Protein AF-A0A2N2SSS0-F1 (afdb_monomer_lite)

pLDDT: mean 70.35, std 18.72, range [30.19, 93.69]

Foldseek 3Di:
DDDDDDPPDDDVVVVVVVVVVVVVVVVQCPDPVCVCVVPVDPALDDPVQVVVLVVLQVVLLVQLVQLLCLQQVVPFGDPVVLVVLLVLLLVQQVPDPDAWFKKFWRFFKWFALDPRHQIKTKTKIWGVLQSNLSHDPVSLVVSCPRRSQVDPVNVVSNVVSHHTDIFMWIHRHDDPDRMDTPVPDDDIDGLFDWPFPVAPDPDDDPVLVVVVVVVDHDDPVVCVVVVDDGDRDTDGDRDFPQLSVCSQQLNRCVQQVVLVVCLVVVLVVLVPDDDDCPVVSVVVNVVSVVDHDDRSGTPDMDGNCCQADPVVGTGNVCSRNNDDDPPPPPVPDDDDDDDD

Sequence (340 aa):
IGRSKASLGSQSSIWLQSKMLDATEETVTRWPALEAWVHEKPEPCKLSTLAKAKEAIAEGQRTLETLVLARDGGTGLDSLVCQAWISQARDLGKNLSYSQTPYLWIPLGLYQPAKDDAPLFVYAFASFLEVLSLGTQQQRDQLASTRGFTSRGSKEKLAKMKPPEWSIRTCRELHLHAIELDGKLRANNRPYWTVTSTHKPGGLSRSGRRDRWMGKGSTRSERREQGGAPSHESTSAVLSIGRAIDTLMGKNPQPRRAFYRSVEKRVQDHWFVGGAERESIKTKRQEERVRRFDPKVPHAFDLAPCLWDPVRGRSLANRWLGKGLPARDVSAGSTEQRNA

Structure (mmCIF, N/CA/C/O backbone):
data_AF-A0A2N2SSS0-F1
#
_entry.id   AF-A0A2N2SSS0-F1
#
loop_
_atom_site.group_PDB
_atom_site.id
_atom_site.type_symbol
_atom_site.label_atom_id
_atom_site.label_alt_id
_atom_site.label_comp_id
_atom_site.label_asym_id
_atom_site.label_entity_id
_atom_site.label_seq_id
_atom_site.pdbx_PDB_ins_code
_atom_site.Cartn_x
_atom_site.Cartn_y
_atom_site.Cartn_z
_atom_site.occupancy
_atom_site.B_iso_or_equiv
_atom_site.auth_seq_id
_atom_site.auth_comp_id
_atom_site.auth_asym_id
_atom_site.auth_atom_id
_atom_site.pdbx_PDB_model_num
ATOM 1 N N . ILE A 1 1 ? -38.546 -55.925 10.635 1.00 35.75 1 ILE A N 1
ATOM 2 C CA . ILE A 1 1 ? -37.122 -55.906 11.060 1.00 35.75 1 ILE A CA 1
ATOM 3 C C . ILE A 1 1 ? -36.306 -56.105 9.787 1.00 35.75 1 ILE A C 1
ATOM 5 O O . ILE A 1 1 ? -36.431 -57.159 9.198 1.00 35.75 1 ILE A O 1
ATOM 9 N N . GLY A 1 2 ? -35.575 -55.179 9.181 1.00 39.56 2 GLY A N 1
ATOM 10 C CA . GLY A 1 2 ? -35.028 -53.884 9.558 1.00 39.56 2 GLY A CA 1
ATOM 11 C C . GLY A 1 2 ? -33.676 -53.792 8.838 1.00 39.56 2 GLY A C 1
ATOM 12 O O . GLY A 1 2 ? -32.912 -54.748 8.927 1.00 39.56 2 GLY A O 1
ATOM 13 N N . ARG A 1 3 ? -33.410 -52.703 8.101 1.00 35.34 3 ARG A N 1
ATOM 14 C CA . ARG A 1 3 ? -32.082 -52.077 7.889 1.00 35.34 3 ARG A CA 1
ATOM 15 C C . ARG A 1 3 ? -32.170 -51.003 6.803 1.00 35.34 3 ARG A C 1
ATOM 17 O O . ARG A 1 3 ? -31.929 -51.238 5.624 1.00 35.34 3 ARG A O 1
ATOM 24 N N . SER A 1 4 ? -32.489 -49.797 7.256 1.00 42.16 4 SER A N 1
ATOM 25 C CA . SER A 1 4 ? -32.093 -48.545 6.621 1.00 42.16 4 SER A CA 1
ATOM 26 C C . SER A 1 4 ? -30.570 -48.529 6.440 1.00 42.16 4 SER A C 1
ATOM 28 O O . SER A 1 4 ? -29.828 -48.528 7.426 1.00 42.16 4 SER A O 1
ATOM 30 N N . LYS A 1 5 ? -30.089 -48.527 5.193 1.00 40.38 5 LYS A N 1
ATOM 31 C CA . LYS A 1 5 ? -28.698 -48.176 4.885 1.00 40.38 5 LYS A CA 1
ATOM 32 C C . LYS A 1 5 ? -28.553 -46.667 5.057 1.00 40.38 5 LYS A C 1
ATOM 34 O O . LYS A 1 5 ? -29.144 -45.897 4.309 1.00 40.38 5 LYS A O 1
ATOM 39 N N . ALA A 1 6 ? -27.794 -46.267 6.070 1.00 35.81 6 ALA A N 1
ATOM 40 C CA . ALA A 1 6 ? -27.413 -44.885 6.300 1.00 35.81 6 ALA A CA 1
ATOM 41 C C . ALA A 1 6 ? -26.599 -44.360 5.104 1.00 35.81 6 ALA A C 1
ATOM 43 O O . ALA A 1 6 ? -25.482 -44.813 4.861 1.00 35.81 6 ALA A O 1
ATOM 44 N N . SER A 1 7 ? -27.149 -43.392 4.369 1.00 43.00 7 SER A N 1
ATOM 45 C CA . SER A 1 7 ? -26.389 -42.528 3.467 1.00 43.00 7 SER A CA 1
ATOM 46 C C . SER A 1 7 ? -25.768 -41.393 4.288 1.00 43.00 7 SER A C 1
ATOM 48 O O . SER A 1 7 ? -26.285 -40.280 4.347 1.00 43.00 7 SER A O 1
ATOM 50 N N . LEU A 1 8 ? -24.674 -41.695 4.980 1.00 41.84 8 LEU A N 1
ATOM 51 C CA . LEU A 1 8 ? -23.838 -40.723 5.685 1.00 41.84 8 LEU A CA 1
ATOM 52 C C . LEU A 1 8 ? -22.414 -40.904 5.169 1.00 41.84 8 LEU A C 1
ATOM 54 O O . LEU A 1 8 ? -21.611 -41.638 5.731 1.00 41.84 8 LEU A O 1
ATOM 58 N N . GLY A 1 9 ? -22.124 -40.287 4.031 1.00 43.56 9 GLY A N 1
ATOM 59 C CA . GLY A 1 9 ? -20.808 -40.389 3.419 1.00 43.56 9 GLY A CA 1
ATOM 60 C C . GLY A 1 9 ? -20.648 -39.395 2.289 1.00 43.56 9 GLY A C 1
ATOM 61 O O . GLY A 1 9 ? -20.706 -39.803 1.140 1.00 43.56 9 GLY A O 1
ATOM 62 N N . SER A 1 10 ? -20.494 -38.105 2.608 1.00 49.72 10 SER A N 1
ATOM 63 C CA . SER A 1 10 ? -19.928 -37.119 1.667 1.00 49.72 10 SER A CA 1
ATOM 64 C C . SER A 1 10 ? -19.652 -35.742 2.302 1.00 49.72 10 SER A C 1
ATOM 66 O O . SER A 1 10 ? -20.037 -34.714 1.757 1.00 49.72 10 SER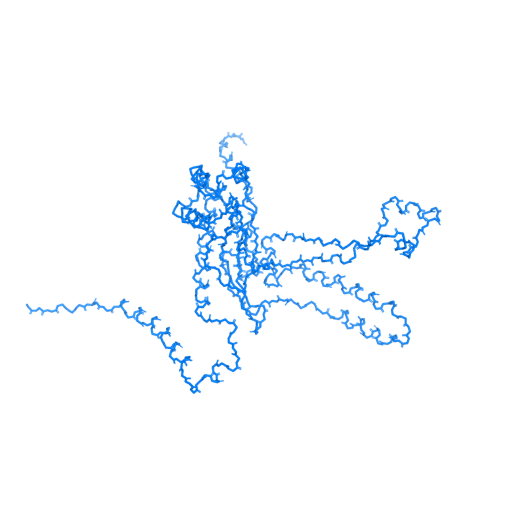 A O 1
ATOM 68 N N . GLN A 1 11 ? -19.024 -35.675 3.481 1.00 44.97 11 GLN A N 1
ATOM 69 C CA . GLN A 1 11 ? -18.449 -34.397 3.957 1.00 44.97 11 GLN A CA 1
ATOM 70 C C . GLN A 1 11 ? -17.095 -34.576 4.654 1.00 44.97 11 GLN A C 1
ATOM 72 O O . GLN A 1 11 ? -16.217 -33.730 4.510 1.00 44.97 11 GLN A O 1
ATOM 77 N N . SER A 1 12 ? -16.861 -35.712 5.316 1.00 39.97 12 SER A N 1
ATOM 78 C CA . SER A 1 12 ? -15.569 -36.036 5.939 1.00 39.97 12 SER A CA 1
ATOM 79 C C . SER A 1 12 ? -14.444 -36.312 4.929 1.00 39.97 12 SER A C 1
ATOM 81 O O . SER A 1 12 ? -13.280 -36.055 5.225 1.00 39.97 12 SER A O 1
ATOM 83 N N . SER A 1 13 ? -14.770 -36.776 3.720 1.00 42.91 13 SER A N 1
ATOM 84 C CA . SER A 1 13 ? -13.806 -37.089 2.654 1.00 42.91 13 SER A CA 1
ATOM 85 C C . SER A 1 13 ? -13.258 -35.859 1.923 1.00 42.91 13 SER A C 1
ATOM 87 O O . SER A 1 13 ? -12.139 -35.910 1.424 1.00 42.91 13 SER A O 1
ATOM 89 N N . ILE A 1 14 ? -13.987 -34.738 1.908 1.00 49.44 14 ILE A N 1
ATOM 90 C CA . ILE A 1 14 ? -13.535 -33.494 1.260 1.00 49.44 14 ILE A CA 1
ATOM 91 C C . ILE A 1 14 ? -12.424 -32.834 2.092 1.00 49.44 14 ILE A C 1
ATOM 93 O O . ILE A 1 14 ? -11.419 -32.385 1.545 1.00 49.44 14 ILE A O 1
ATOM 97 N N . TRP A 1 15 ? -12.552 -32.855 3.424 1.00 38.00 15 TRP A N 1
ATOM 98 C CA . TRP A 1 15 ? -11.511 -32.361 4.334 1.00 38.00 15 TRP A CA 1
ATOM 99 C C . TRP A 1 15 ? -10.263 -33.259 4.351 1.00 38.00 15 TRP A C 1
ATOM 101 O O . TRP A 1 15 ? -9.138 -32.767 4.435 1.00 38.00 15 TRP A O 1
ATOM 111 N N . LEU A 1 16 ? -10.447 -34.577 4.215 1.00 40.34 16 LEU A N 1
ATOM 112 C CA . LEU A 1 16 ? -9.349 -35.543 4.092 1.00 40.34 16 LEU A CA 1
ATOM 113 C C . LEU A 1 16 ? -8.570 -35.367 2.780 1.00 40.34 16 LEU A C 1
ATOM 115 O O . LEU A 1 16 ? -7.346 -35.451 2.791 1.00 40.34 16 LEU A O 1
ATOM 119 N N . GLN A 1 17 ? -9.252 -35.059 1.673 1.00 49.44 17 GLN A N 1
ATOM 120 C CA . GLN A 1 17 ? -8.606 -34.793 0.384 1.00 49.44 17 GLN A CA 1
ATOM 121 C C . GLN A 1 17 ? -7.829 -33.470 0.372 1.00 49.44 17 GLN A C 1
ATOM 123 O O . GLN A 1 17 ? -6.714 -33.440 -0.144 1.00 49.44 17 GLN A O 1
ATOM 128 N N . SER A 1 18 ? -8.352 -32.400 0.987 1.00 50.56 18 SER A N 1
ATOM 129 C CA . SER A 1 18 ? -7.608 -31.134 1.085 1.00 50.56 18 SER A CA 1
ATOM 130 C C . SER A 1 18 ? -6.368 -31.267 1.974 1.00 50.56 18 SER A C 1
ATOM 132 O O . SER A 1 18 ? -5.309 -30.760 1.632 1.00 50.56 18 SER A O 1
ATOM 134 N N . LYS A 1 19 ? -6.478 -32.001 3.092 1.00 46.53 19 LYS A N 1
ATOM 135 C CA . LYS A 1 19 ? -5.357 -32.259 4.011 1.00 46.53 19 LYS A CA 1
ATOM 136 C C . LYS A 1 19 ? -4.318 -33.223 3.436 1.00 46.53 19 LYS A C 1
ATOM 138 O O . LYS A 1 19 ? -3.148 -33.116 3.788 1.00 46.53 19 LYS A O 1
ATOM 143 N N . MET A 1 20 ? -4.726 -34.160 2.574 1.00 47.78 20 MET A N 1
ATOM 144 C CA . MET A 1 20 ? -3.787 -35.059 1.905 1.00 47.78 20 MET A CA 1
ATOM 145 C C . MET A 1 20 ? -2.913 -34.334 0.891 1.00 47.78 20 MET A C 1
ATOM 147 O O . MET A 1 20 ? -1.741 -34.666 0.836 1.00 47.78 20 MET A O 1
ATOM 151 N N . LEU A 1 21 ? -3.423 -33.333 0.164 1.00 49.16 21 LEU A N 1
ATOM 152 C CA . LEU A 1 21 ? -2.597 -32.520 -0.739 1.00 49.16 21 LEU A CA 1
ATOM 153 C C . LEU A 1 21 ? -1.480 -31.796 0.027 1.00 49.16 21 LEU A C 1
ATOM 155 O O . LEU A 1 21 ? -0.309 -31.993 -0.300 1.00 49.16 21 LEU A O 1
ATOM 159 N N . ASP A 1 22 ? -1.827 -31.098 1.115 1.00 45.28 22 ASP A N 1
ATOM 160 C CA . ASP A 1 22 ? -0.856 -30.431 1.999 1.00 45.28 22 ASP A CA 1
ATOM 161 C C . ASP A 1 22 ? 0.189 -31.420 2.556 1.00 45.28 22 ASP A C 1
ATOM 163 O O . ASP A 1 22 ? 1.390 -31.147 2.563 1.00 45.28 22 ASP A O 1
ATOM 167 N N . ALA A 1 23 ? -0.257 -32.604 2.997 1.00 47.03 23 ALA A N 1
ATOM 168 C CA . ALA A 1 23 ? 0.622 -33.637 3.541 1.00 47.03 23 ALA A CA 1
ATOM 169 C C . ALA A 1 23 ? 1.514 -34.283 2.467 1.00 47.03 23 ALA A C 1
ATOM 171 O O . ALA A 1 23 ? 2.670 -34.602 2.751 1.00 47.03 23 ALA A O 1
ATOM 172 N N . THR A 1 24 ? 1.006 -34.467 1.242 1.00 51.97 24 THR A N 1
ATOM 173 C CA . THR A 1 24 ? 1.771 -35.000 0.105 1.00 51.97 24 THR A CA 1
ATOM 174 C C . THR A 1 24 ? 2.815 -34.011 -0.401 1.00 51.97 24 THR A C 1
ATOM 176 O O . THR A 1 24 ? 3.930 -34.424 -0.703 1.00 51.97 24 THR A O 1
ATOM 179 N N . GLU A 1 25 ? 2.529 -32.707 -0.409 1.00 50.19 25 GLU A N 1
ATOM 180 C CA . GLU A 1 25 ? 3.526 -31.677 -0.731 1.00 50.19 25 GLU A CA 1
ATOM 181 C C . GLU A 1 25 ? 4.637 -31.612 0.332 1.00 50.19 25 GLU A C 1
ATOM 183 O O . GLU A 1 25 ? 5.822 -31.547 -0.012 1.00 50.19 25 GLU A O 1
ATOM 188 N N . GLU A 1 26 ? 4.293 -31.732 1.622 1.00 50.69 26 GLU A N 1
ATOM 189 C CA . GLU A 1 26 ? 5.285 -31.855 2.702 1.00 50.69 26 GLU A CA 1
ATOM 190 C C . GLU A 1 26 ? 6.128 -33.138 2.613 1.00 50.69 26 GLU A C 1
ATOM 192 O O . GLU A 1 26 ? 7.281 -33.136 3.042 1.00 50.69 26 GLU A O 1
ATOM 197 N N . THR A 1 27 ? 5.592 -34.241 2.079 1.00 50.78 27 THR A N 1
ATOM 198 C CA . THR A 1 27 ? 6.362 -35.492 1.929 1.00 50.78 27 THR A CA 1
ATOM 199 C C . THR A 1 27 ? 7.239 -35.495 0.682 1.00 50.78 27 THR A C 1
ATOM 201 O O . THR A 1 27 ? 8.366 -35.981 0.749 1.00 50.78 27 THR A O 1
ATOM 204 N N . VAL A 1 28 ? 6.778 -34.916 -0.431 1.00 52.22 28 VAL A N 1
ATOM 205 C CA . VAL A 1 28 ? 7.565 -34.798 -1.673 1.00 52.22 28 VAL A CA 1
ATOM 206 C C . VAL A 1 28 ? 8.764 -33.862 -1.483 1.00 52.22 28 VAL A C 1
ATOM 208 O O . VAL A 1 28 ? 9.863 -34.187 -1.924 1.00 52.22 28 VAL A O 1
ATOM 211 N N . THR A 1 29 ? 8.595 -32.754 -0.755 1.00 52.44 29 THR A N 1
ATOM 212 C CA . THR A 1 29 ? 9.694 -31.820 -0.427 1.00 52.44 29 THR A CA 1
ATOM 213 C C . THR A 1 29 ? 10.729 -32.396 0.545 1.00 52.44 29 THR A C 1
ATOM 215 O O . THR A 1 29 ? 11.862 -31.930 0.575 1.00 52.44 29 THR A O 1
ATOM 218 N N . ARG A 1 30 ? 10.380 -33.430 1.321 1.00 51.91 30 ARG A N 1
ATOM 219 C CA . ARG A 1 30 ? 11.291 -34.104 2.266 1.00 51.91 30 ARG A CA 1
ATOM 220 C C . ARG A 1 30 ? 11.988 -35.336 1.687 1.00 51.91 30 ARG A C 1
ATOM 222 O O . ARG A 1 30 ? 12.669 -36.037 2.433 1.00 51.91 30 ARG A O 1
ATOM 229 N N . TRP A 1 31 ? 11.820 -35.634 0.397 1.00 55.28 31 TRP A N 1
ATOM 230 C CA . TRP A 1 31 ? 12.467 -36.785 -0.232 1.00 55.28 31 TRP A CA 1
ATOM 231 C C . TRP A 1 31 ? 13.932 -36.452 -0.585 1.00 55.28 31 TRP A C 1
ATOM 233 O O . TRP A 1 31 ? 14.166 -35.692 -1.527 1.00 55.28 31 TRP A O 1
ATOM 243 N N . PRO A 1 32 ? 14.942 -37.056 0.077 1.00 57.88 32 PRO A N 1
ATOM 244 C CA . PRO A 1 32 ? 16.344 -36.623 -0.043 1.00 57.88 32 PRO A CA 1
ATOM 245 C C . PRO A 1 32 ? 16.919 -36.736 -1.465 1.00 57.88 32 PRO A C 1
ATOM 247 O O . PRO A 1 32 ? 17.756 -35.946 -1.884 1.00 57.88 32 PRO A O 1
ATOM 250 N N . ALA A 1 33 ? 16.445 -37.714 -2.241 1.00 58.03 33 ALA A N 1
ATOM 251 C CA . ALA A 1 33 ? 16.847 -37.923 -3.633 1.00 58.03 33 ALA A CA 1
ATOM 252 C C . ALA A 1 33 ? 16.264 -36.895 -4.628 1.00 58.03 33 ALA A C 1
ATOM 254 O O . ALA A 1 33 ? 16.790 -36.763 -5.729 1.00 58.03 33 ALA A O 1
ATOM 255 N N . LEU A 1 34 ? 15.190 -36.182 -4.263 1.00 54.50 34 LEU A N 1
ATOM 256 C CA . LEU A 1 34 ? 14.565 -35.143 -5.093 1.00 54.50 34 LEU A CA 1
ATOM 257 C C . LEU A 1 34 ? 15.003 -33.731 -4.690 1.00 54.50 34 LEU A C 1
ATOM 259 O O . LEU A 1 34 ? 14.794 -32.801 -5.458 1.00 54.50 34 LEU A O 1
ATOM 263 N N . GLU A 1 35 ? 15.647 -33.561 -3.536 1.00 53.16 35 GLU A N 1
ATOM 264 C CA . GLU A 1 35 ? 16.023 -32.258 -2.972 1.00 53.16 35 GLU A CA 1
ATOM 265 C C . GLU A 1 35 ? 16.905 -31.429 -3.926 1.00 53.16 35 GLU A C 1
ATOM 267 O O . GLU A 1 35 ? 16.647 -30.247 -4.143 1.00 53.16 35 GLU A O 1
ATOM 272 N N . ALA A 1 36 ? 17.869 -32.067 -4.601 1.00 52.62 36 ALA A N 1
ATOM 273 C CA . ALA A 1 36 ? 18.720 -31.414 -5.603 1.00 52.62 36 ALA A CA 1
ATOM 274 C C . ALA A 1 36 ? 17.980 -31.040 -6.905 1.00 52.62 36 ALA A C 1
ATOM 276 O O . ALA A 1 36 ? 18.421 -30.146 -7.623 1.00 52.62 36 ALA A O 1
ATOM 277 N N . TRP A 1 37 ? 16.868 -31.717 -7.216 1.00 53.25 37 TRP A N 1
ATOM 278 C CA . TRP A 1 37 ? 16.081 -31.515 -8.440 1.00 53.25 37 TRP A CA 1
ATOM 279 C C . TRP A 1 37 ? 14.922 -30.529 -8.227 1.00 53.25 37 TRP A C 1
ATOM 281 O O . TRP A 1 37 ? 14.598 -29.739 -9.107 1.00 53.25 37 TRP A O 1
ATOM 291 N N . VAL A 1 38 ? 14.322 -30.541 -7.034 1.00 54.59 38 VAL A N 1
ATOM 292 C CA . VAL A 1 38 ? 13.230 -29.649 -6.614 1.00 54.59 38 VAL A CA 1
ATOM 293 C C . VAL A 1 38 ? 13.763 -28.269 -6.200 1.00 54.59 38 VAL A C 1
ATOM 295 O O . VAL A 1 38 ? 13.059 -27.273 -6.347 1.00 54.59 38 VAL A O 1
ATOM 298 N N . HIS A 1 39 ? 15.019 -28.173 -5.743 1.00 54.97 39 HIS A N 1
ATOM 299 C CA . HIS A 1 39 ? 15.629 -26.927 -5.259 1.00 54.97 39 HIS A CA 1
ATOM 300 C C . HIS A 1 39 ? 16.939 -26.554 -5.971 1.00 54.97 39 HIS A C 1
ATOM 302 O O . HIS A 1 39 ? 17.851 -26.016 -5.344 1.00 54.97 39 HIS A O 1
ATOM 308 N N . GLU A 1 40 ? 17.038 -26.769 -7.289 1.00 53.16 40 GLU A N 1
ATOM 309 C CA . GLU A 1 40 ? 18.199 -26.319 -8.086 1.00 53.16 40 GLU A CA 1
ATOM 310 C C . GLU A 1 40 ? 18.463 -24.800 -7.917 1.00 53.16 40 GLU A C 1
ATOM 312 O O . GLU A 1 40 ? 19.598 -24.328 -8.001 1.00 53.16 40 GLU A O 1
ATOM 317 N N . LYS A 1 41 ? 17.412 -24.033 -7.584 1.00 58.81 41 LYS A N 1
ATOM 318 C CA . LYS A 1 41 ? 17.489 -22.685 -7.004 1.00 58.81 41 LYS A CA 1
ATOM 319 C C . LYS A 1 41 ? 16.531 -22.581 -5.808 1.00 58.81 41 LYS A C 1
ATOM 321 O O . LYS A 1 41 ? 15.443 -23.155 -5.873 1.00 58.81 41 LYS A O 1
ATOM 326 N N . PRO A 1 42 ? 16.881 -21.843 -4.736 1.00 63.31 42 PRO A N 1
ATOM 327 C CA . PRO A 1 42 ? 15.968 -21.623 -3.619 1.00 63.31 42 PRO A CA 1
ATOM 328 C C . PRO A 1 42 ? 14.708 -20.905 -4.113 1.00 63.31 42 PRO A C 1
ATOM 330 O O . PRO A 1 42 ? 14.801 -19.883 -4.795 1.00 63.31 42 PRO A O 1
ATOM 333 N N . GLU A 1 43 ? 13.533 -21.436 -3.768 1.00 65.88 43 GLU A N 1
ATOM 334 C CA . GLU A 1 43 ? 12.268 -20.801 -4.129 1.00 65.88 43 GLU A CA 1
ATOM 335 C C . GLU A 1 43 ? 12.200 -19.375 -3.552 1.00 65.88 43 GLU A C 1
ATOM 337 O O . GLU A 1 43 ? 12.506 -19.165 -2.372 1.00 65.88 43 GLU A O 1
ATOM 342 N N . PRO A 1 44 ? 11.763 -18.380 -4.344 1.00 70.38 44 PRO A N 1
ATOM 343 C CA . PRO A 1 44 ? 11.742 -16.982 -3.916 1.00 70.38 44 PRO A CA 1
ATOM 344 C C . PRO A 1 44 ? 10.742 -16.723 -2.774 1.00 70.38 44 PRO A C 1
ATOM 346 O O . PRO A 1 44 ? 10.858 -15.729 -2.055 1.00 70.38 44 PRO A O 1
ATOM 349 N N . CYS A 1 45 ? 9.747 -17.601 -2.597 1.00 77.38 45 CYS A N 1
ATOM 350 C CA . CYS A 1 45 ? 8.798 -17.579 -1.489 1.00 77.38 45 CYS A CA 1
ATOM 351 C C . CYS A 1 45 ? 8.210 -18.974 -1.252 1.00 77.38 45 CYS A C 1
ATOM 353 O O . CYS A 1 45 ? 7.928 -19.689 -2.205 1.00 77.38 45 CYS A O 1
ATOM 355 N N . LYS A 1 46 ? 7.953 -19.321 0.012 1.00 81.00 46 LYS A N 1
ATOM 356 C CA . LYS A 1 46 ? 7.301 -20.586 0.382 1.00 81.00 46 LYS A CA 1
ATOM 357 C C . LYS A 1 46 ? 5.832 -20.597 -0.052 1.00 81.00 46 LYS A C 1
ATOM 359 O O . LYS A 1 46 ? 5.114 -19.627 0.205 1.00 81.00 46 LYS A O 1
ATOM 364 N N . LEU A 1 47 ? 5.352 -21.730 -0.569 1.00 80.50 47 LEU A N 1
ATOM 365 C CA . LEU A 1 47 ? 3.942 -21.938 -0.941 1.00 80.50 47 LEU A CA 1
ATOM 366 C C . LEU A 1 47 ? 2.964 -21.649 0.211 1.00 80.50 47 LEU A C 1
ATOM 368 O O . LEU A 1 47 ? 1.937 -21.003 0.014 1.00 80.50 47 LEU A O 1
ATOM 372 N N . SER A 1 48 ? 3.322 -22.021 1.443 1.00 83.38 48 SER A N 1
ATOM 373 C CA . SER A 1 48 ? 2.507 -21.740 2.634 1.00 83.38 48 SER A CA 1
ATOM 374 C C . SER A 1 48 ? 2.316 -20.243 2.904 1.00 83.38 48 SER A C 1
ATOM 376 O O . SER A 1 48 ? 1.272 -19.829 3.411 1.00 83.38 48 SER A O 1
ATOM 378 N N . THR A 1 49 ? 3.290 -19.406 2.540 1.00 85.38 49 THR A N 1
ATOM 379 C CA . THR A 1 49 ? 3.162 -17.947 2.624 1.00 85.38 49 THR A CA 1
ATOM 380 C C . THR A 1 49 ? 2.207 -17.425 1.555 1.00 85.38 49 THR A C 1
ATOM 382 O O . THR A 1 49 ? 1.409 -16.539 1.846 1.00 85.38 49 THR A O 1
ATOM 385 N N . LEU A 1 50 ? 2.243 -17.986 0.342 1.00 84.94 50 LEU A N 1
ATOM 386 C CA . LEU A 1 50 ? 1.327 -17.613 -0.741 1.00 84.94 50 LEU A CA 1
ATOM 387 C C . LEU A 1 50 ? -0.122 -18.011 -0.427 1.00 84.94 50 LEU A C 1
ATOM 389 O O . LEU A 1 50 ? -1.030 -17.213 -0.652 1.00 84.94 50 LEU A O 1
ATOM 393 N N . ALA A 1 51 ? -0.340 -19.189 0.166 1.00 87.25 51 ALA A N 1
ATOM 394 C CA . ALA A 1 51 ? -1.660 -19.622 0.625 1.00 87.25 51 ALA A CA 1
ATOM 395 C C . ALA A 1 51 ? -2.240 -18.653 1.672 1.00 87.25 51 ALA A C 1
ATOM 397 O O . ALA A 1 51 ? -3.343 -18.134 1.497 1.00 87.25 51 ALA A O 1
ATOM 398 N N . LYS A 1 52 ? -1.449 -18.307 2.698 1.00 90.69 52 LYS A N 1
ATOM 399 C CA . LYS A 1 52 ? -1.834 -17.300 3.705 1.00 90.69 52 LYS A CA 1
ATOM 400 C C . LYS A 1 52 ? -2.076 -15.925 3.092 1.00 90.69 52 LYS A C 1
ATOM 402 O O . LYS A 1 52 ? -2.975 -15.208 3.519 1.00 90.69 52 LYS A O 1
ATOM 407 N N . ALA A 1 53 ? -1.279 -15.540 2.097 1.00 89.56 53 ALA A N 1
ATOM 408 C CA . ALA A 1 53 ? -1.463 -14.274 1.404 1.00 89.56 53 ALA A CA 1
ATOM 409 C C . ALA A 1 53 ? -2.802 -14.237 0.661 1.00 89.56 53 ALA A C 1
ATOM 411 O O . ALA A 1 53 ? -3.504 -13.238 0.749 1.00 89.56 53 ALA A O 1
ATOM 412 N N . LYS A 1 54 ? -3.194 -15.328 -0.002 1.00 90.31 54 LYS A N 1
ATOM 413 C CA . LYS A 1 54 ? -4.486 -15.435 -0.691 1.00 90.31 54 LYS A CA 1
ATOM 414 C C . LYS A 1 54 ? -5.670 -15.287 0.268 1.00 90.31 54 LYS A C 1
ATOM 416 O O . LYS A 1 54 ? -6.613 -14.556 -0.030 1.00 90.31 54 LYS A O 1
ATOM 421 N N . GLU A 1 55 ? -5.605 -15.937 1.428 1.00 92.00 55 GLU A N 1
ATOM 422 C CA . GLU A 1 55 ? -6.612 -15.786 2.486 1.00 92.00 55 GLU A CA 1
ATOM 423 C C . GLU A 1 55 ? -6.675 -14.342 2.995 1.00 92.00 55 GLU A C 1
ATOM 425 O O . GLU A 1 55 ? -7.755 -13.749 3.046 1.00 92.00 55 GLU A O 1
ATOM 430 N N . ALA A 1 56 ? -5.513 -13.744 3.275 1.00 91.94 56 ALA A N 1
ATOM 431 C CA . ALA A 1 56 ? -5.419 -12.358 3.713 1.00 91.94 56 ALA A CA 1
ATOM 432 C C . ALA A 1 56 ? -5.988 -11.389 2.663 1.00 91.94 56 ALA A C 1
ATOM 434 O O . ALA A 1 56 ? -6.727 -10.480 3.015 1.00 91.94 56 ALA A O 1
ATOM 435 N N . ILE A 1 57 ? -5.714 -11.587 1.368 1.00 92.38 57 ILE A N 1
ATOM 436 C CA . ILE A 1 57 ? -6.259 -10.756 0.279 1.00 92.38 57 ILE A CA 1
ATOM 437 C C . ILE A 1 57 ? -7.791 -10.832 0.242 1.00 92.38 57 ILE A C 1
ATOM 439 O O . ILE A 1 57 ? -8.453 -9.805 0.086 1.00 92.38 57 ILE A O 1
ATOM 443 N N . ALA A 1 58 ? -8.367 -12.024 0.424 1.00 91.44 58 ALA A N 1
ATOM 444 C CA . ALA A 1 58 ? -9.817 -12.195 0.478 1.00 91.44 58 ALA A CA 1
ATOM 445 C C . ALA A 1 58 ? -10.440 -11.494 1.701 1.00 91.44 58 ALA A C 1
ATOM 447 O O . ALA A 1 58 ? -11.484 -10.848 1.584 1.00 91.44 58 ALA A O 1
ATOM 448 N N . GLU A 1 59 ? -9.793 -11.569 2.865 1.00 91.12 59 GLU A N 1
ATOM 449 C CA . GLU A 1 59 ? -10.200 -10.830 4.066 1.00 91.12 59 GLU A CA 1
ATOM 450 C C . GLU A 1 59 ? -10.084 -9.310 3.869 1.00 91.12 59 GLU A C 1
ATOM 452 O O . GLU A 1 59 ? -10.986 -8.548 4.232 1.00 91.12 59 GLU A O 1
ATOM 457 N N . GLY A 1 60 ? -9.009 -8.862 3.222 1.00 91.31 60 GLY A N 1
ATOM 458 C CA . GLY A 1 60 ? -8.796 -7.464 2.877 1.00 91.31 60 GLY A CA 1
ATOM 459 C C . GLY A 1 60 ? -9.873 -6.927 1.941 1.00 91.31 60 GLY A C 1
ATOM 460 O O . GLY A 1 60 ? -10.390 -5.835 2.172 1.00 91.31 60 GLY A O 1
ATOM 461 N N . GLN A 1 61 ? -10.298 -7.709 0.944 1.00 91.44 61 GLN A N 1
ATOM 462 C CA . GLN A 1 61 ? -11.424 -7.341 0.085 1.00 91.44 61 GLN A CA 1
ATOM 463 C C . GLN A 1 61 ? -12.713 -7.142 0.894 1.00 91.44 61 GLN A C 1
ATOM 465 O O . GLN A 1 61 ? -13.357 -6.102 0.752 1.00 91.44 61 GLN A O 1
ATOM 470 N N . ARG A 1 62 ? -13.071 -8.094 1.765 1.00 90.88 62 ARG A N 1
ATOM 471 C CA . ARG A 1 62 ? -14.261 -7.974 2.631 1.00 90.88 62 ARG A CA 1
ATOM 472 C C . ARG A 1 62 ? -14.179 -6.737 3.522 1.00 90.88 62 ARG A C 1
ATOM 474 O O . ARG A 1 62 ? -15.164 -6.031 3.701 1.00 90.88 62 ARG A O 1
ATOM 481 N N . THR A 1 63 ? -12.988 -6.436 4.032 1.00 90.94 63 THR A N 1
ATOM 482 C CA . THR A 1 63 ? -12.736 -5.227 4.824 1.00 90.94 63 THR A CA 1
ATOM 483 C C . THR A 1 63 ? -12.956 -3.949 4.008 1.00 90.94 63 THR A C 1
ATOM 485 O O . THR A 1 63 ? -13.504 -2.974 4.511 1.00 90.94 63 THR A O 1
ATOM 488 N N . LEU A 1 64 ? -12.566 -3.922 2.731 1.00 89.88 64 LEU A N 1
ATOM 489 C CA . LEU A 1 64 ? -12.869 -2.779 1.866 1.00 89.88 64 LEU A CA 1
ATOM 490 C C . LEU A 1 64 ? -14.369 -2.634 1.604 1.00 89.88 64 LEU A C 1
ATOM 492 O O . LEU A 1 64 ? -14.867 -1.512 1.566 1.00 89.88 64 LEU A O 1
ATOM 496 N N . GLU A 1 65 ? -15.085 -3.744 1.439 1.00 88.81 65 GLU A N 1
ATOM 497 C CA . GLU A 1 65 ? -16.543 -3.758 1.280 1.00 88.81 65 GLU A CA 1
ATOM 498 C C . GLU A 1 65 ? -17.249 -3.179 2.505 1.00 88.81 65 GLU A C 1
ATOM 500 O O . GLU A 1 65 ? -18.080 -2.282 2.352 1.00 88.81 65 GLU A O 1
ATOM 505 N N . THR A 1 66 ? -16.861 -3.581 3.717 1.00 87.94 66 THR A N 1
ATOM 506 C CA . THR A 1 66 ? -17.437 -3.015 4.947 1.00 87.94 66 THR A CA 1
ATOM 507 C C . THR A 1 66 ? -17.119 -1.528 5.106 1.00 87.94 66 THR A C 1
ATOM 509 O O . THR A 1 66 ? -17.995 -0.752 5.485 1.00 87.94 66 THR A O 1
ATOM 512 N N . LEU A 1 67 ? -15.905 -1.093 4.753 1.00 88.69 67 LEU A N 1
ATOM 513 C CA . LEU A 1 67 ? -15.522 0.322 4.794 1.00 88.69 67 LEU A CA 1
ATOM 514 C C . LEU A 1 67 ? -16.294 1.179 3.783 1.00 88.69 67 LEU A C 1
ATOM 516 O O . LEU A 1 67 ? -16.672 2.307 4.098 1.00 88.69 67 LEU A O 1
ATOM 520 N N . VAL A 1 68 ? -16.539 0.662 2.577 1.00 86.25 68 VAL A N 1
ATOM 521 C CA . VAL A 1 68 ? -17.339 1.355 1.557 1.00 86.25 68 VAL A CA 1
ATOM 522 C C . VAL A 1 68 ? -18.799 1.454 1.985 1.00 86.25 68 VAL A C 1
ATOM 524 O O . VAL A 1 68 ? -19.382 2.528 1.863 1.00 86.25 68 VAL A O 1
ATOM 527 N N . LEU A 1 69 ? -19.371 0.386 2.547 1.00 85.38 69 LEU A N 1
ATOM 528 C CA . LEU A 1 69 ? -20.729 0.414 3.096 1.00 85.38 69 LEU A CA 1
ATOM 529 C C . LEU A 1 69 ? -20.858 1.429 4.238 1.00 85.38 69 LEU A C 1
ATOM 531 O O . LEU A 1 69 ? -21.799 2.217 4.242 1.00 85.38 69 LEU A O 1
ATOM 535 N N . ALA A 1 70 ? -19.889 1.472 5.156 1.00 85.06 70 ALA A N 1
ATOM 536 C CA . ALA A 1 70 ? -19.859 2.459 6.235 1.00 85.06 70 ALA A CA 1
ATOM 537 C C . ALA A 1 70 ? -19.789 3.899 5.699 1.00 85.06 70 ALA A C 1
ATOM 539 O O . ALA A 1 70 ? -20.493 4.783 6.188 1.00 85.06 70 ALA A O 1
ATOM 540 N N . ARG A 1 71 ? -18.962 4.127 4.669 1.00 83.75 71 ARG A N 1
ATOM 541 C CA . ARG A 1 71 ? -18.794 5.431 4.016 1.00 83.75 71 ARG A CA 1
ATOM 542 C C . ARG A 1 71 ? -20.061 5.890 3.295 1.00 83.75 71 ARG A C 1
ATOM 544 O O . ARG A 1 71 ? -20.462 7.035 3.469 1.00 83.75 71 ARG A O 1
ATOM 551 N N . ASP A 1 72 ? -20.651 5.025 2.473 1.00 82.12 72 ASP A N 1
ATOM 552 C CA . ASP A 1 72 ? -21.745 5.392 1.565 1.00 82.12 72 ASP A CA 1
ATOM 553 C C . ASP A 1 72 ? -23.119 5.300 2.251 1.00 82.12 72 ASP A C 1
ATOM 555 O O . ASP A 1 72 ? -24.019 6.075 1.935 1.00 82.12 72 ASP A O 1
ATOM 559 N N . GLY A 1 73 ? -23.278 4.376 3.203 1.00 76.94 73 GLY A N 1
ATOM 560 C CA . GLY A 1 73 ? -24.511 4.165 3.963 1.00 76.94 73 GLY A CA 1
ATOM 561 C C . GLY A 1 73 ? -24.605 4.963 5.266 1.00 76.94 73 GLY A C 1
ATOM 562 O O . GLY A 1 73 ? -25.680 5.024 5.855 1.00 76.94 73 GLY A O 1
ATOM 563 N N . GLY A 1 74 ? -23.505 5.552 5.750 1.00 76.12 74 GLY A N 1
ATOM 564 C CA . GLY A 1 74 ? -23.486 6.324 7.001 1.00 76.12 74 GLY A CA 1
ATOM 565 C C . GLY A 1 74 ? -23.777 5.501 8.264 1.00 76.12 74 GLY A C 1
ATOM 566 O O . GLY A 1 74 ? -24.012 6.065 9.330 1.00 76.12 74 GLY A O 1
ATOM 567 N N . THR A 1 75 ? -23.757 4.170 8.164 1.00 79.38 75 THR A N 1
ATOM 568 C CA . THR A 1 75 ? -24.115 3.236 9.244 1.00 79.38 75 THR A CA 1
ATOM 569 C C . THR A 1 75 ? -23.044 3.115 10.329 1.00 79.38 75 THR A C 1
ATOM 571 O O . THR A 1 75 ? -23.286 2.505 11.368 1.00 79.38 75 THR A O 1
ATOM 574 N N . GLY A 1 76 ? -21.858 3.685 10.103 1.00 83.75 76 GLY A N 1
ATOM 575 C CA . GLY A 1 76 ? -20.687 3.454 10.940 1.00 83.75 76 GLY A CA 1
ATOM 576 C C . GLY A 1 76 ? -19.934 2.180 10.558 1.00 83.75 76 GLY A C 1
ATOM 577 O O . GLY A 1 76 ? -20.367 1.412 9.697 1.00 83.75 76 GLY A O 1
ATOM 578 N N . LEU A 1 77 ? -18.788 1.959 11.207 1.00 88.38 77 LEU A N 1
ATOM 579 C CA . LEU A 1 77 ? -17.995 0.742 11.035 1.00 88.38 77 LEU A CA 1
ATOM 580 C C . LEU A 1 77 ? -18.698 -0.450 11.693 1.00 88.38 77 LEU A C 1
ATOM 582 O O . LEU A 1 77 ? -19.381 -0.280 12.703 1.00 88.38 77 LEU A O 1
ATOM 586 N N . ASP A 1 78 ? -18.464 -1.659 11.180 1.00 89.44 78 ASP A N 1
ATOM 587 C CA . ASP A 1 78 ? -18.869 -2.887 11.871 1.00 89.44 78 ASP A CA 1
ATOM 588 C C . ASP A 1 78 ? -18.264 -2.908 13.287 1.00 89.44 78 ASP A C 1
ATOM 590 O O . ASP A 1 78 ? -17.059 -2.708 13.474 1.00 89.44 78 ASP A O 1
ATOM 594 N N . SER A 1 79 ? -19.116 -3.102 14.296 1.00 87.81 79 SER A N 1
ATOM 595 C CA . SER A 1 79 ? -18.742 -3.029 15.705 1.00 87.81 79 SER A CA 1
ATOM 596 C C . SER A 1 79 ? -17.727 -4.102 16.084 1.00 87.81 79 SER A C 1
ATOM 598 O O . SER A 1 79 ? -16.788 -3.789 16.815 1.00 87.81 79 SER A O 1
ATOM 600 N N . LEU A 1 80 ? -17.855 -5.322 15.555 1.00 90.00 80 LEU A N 1
ATOM 601 C CA . LEU A 1 80 ? -16.942 -6.428 15.860 1.00 90.00 80 LEU A CA 1
ATOM 602 C C . LEU A 1 80 ? -15.548 -6.161 15.290 1.00 90.00 80 LEU A C 1
ATOM 604 O O . LEU A 1 80 ? -14.546 -6.266 15.999 1.00 90.00 80 LEU A O 1
ATOM 608 N N . VAL A 1 81 ? -15.491 -5.739 14.026 1.00 89.44 81 VAL A N 1
ATOM 609 C CA . VAL A 1 81 ? -14.238 -5.398 13.338 1.00 89.44 81 VAL A CA 1
ATOM 610 C C . VAL A 1 81 ? -13.564 -4.199 14.009 1.00 89.44 81 VAL A C 1
ATOM 612 O O . VAL A 1 81 ? -12.371 -4.236 14.314 1.00 89.44 81 VAL A O 1
ATOM 615 N N . CYS A 1 82 ? -14.335 -3.153 14.312 1.00 90.62 82 CYS A N 1
ATOM 616 C CA . CYS A 1 82 ? -13.830 -1.962 14.985 1.00 90.62 82 CYS A CA 1
ATOM 617 C C . CYS A 1 82 ? -13.274 -2.294 16.379 1.00 90.62 82 CYS A C 1
ATOM 619 O O . CYS A 1 82 ? -12.168 -1.871 16.718 1.00 90.62 82 CYS A O 1
ATOM 621 N N . GLN A 1 83 ? -13.981 -3.110 17.168 1.00 90.56 83 GLN A N 1
ATOM 622 C CA . GLN A 1 83 ? -13.505 -3.557 18.480 1.00 90.56 83 GLN A CA 1
ATOM 623 C C . GLN A 1 83 ? -12.221 -4.387 18.382 1.00 90.56 83 GLN A C 1
ATOM 625 O O . GLN A 1 83 ? -11.306 -4.170 19.179 1.00 90.56 83 GLN A O 1
ATOM 630 N N . ALA A 1 84 ? -12.116 -5.285 17.398 1.00 91.44 84 ALA A N 1
ATOM 631 C CA . ALA A 1 84 ? -10.902 -6.064 17.164 1.00 91.44 84 ALA A CA 1
ATOM 632 C C . ALA A 1 84 ? -9.700 -5.155 16.856 1.00 91.44 84 ALA A C 1
ATOM 634 O O . ALA A 1 84 ? -8.637 -5.301 17.466 1.00 91.44 84 ALA A O 1
ATOM 635 N N . TRP A 1 85 ? -9.878 -4.154 15.988 1.00 92.19 85 TRP A N 1
ATOM 636 C CA . TRP A 1 85 ? -8.834 -3.176 15.672 1.00 92.19 85 TRP A CA 1
ATOM 637 C C . TRP A 1 85 ? -8.450 -2.308 16.871 1.00 92.19 85 TRP A C 1
ATOM 639 O O . TRP A 1 85 ? -7.262 -2.112 17.127 1.00 92.19 85 TRP A O 1
ATOM 649 N N . ILE A 1 86 ? -9.428 -1.826 17.646 1.00 90.56 86 ILE A N 1
ATOM 650 C CA . ILE A 1 86 ? -9.172 -1.063 18.877 1.00 90.56 86 ILE A CA 1
ATOM 651 C C . ILE A 1 86 ? -8.396 -1.921 19.884 1.00 90.56 86 ILE A C 1
ATOM 653 O O . ILE A 1 86 ? -7.429 -1.436 20.475 1.00 90.56 86 ILE A O 1
ATOM 657 N N . SER A 1 87 ? -8.776 -3.190 20.065 1.00 90.19 87 SER A N 1
ATOM 658 C CA . SER A 1 87 ? -8.075 -4.116 20.963 1.00 90.19 87 SER A CA 1
ATOM 659 C C . SER A 1 87 ? -6.634 -4.332 20.519 1.00 90.19 87 SER A C 1
ATOM 661 O O . SER A 1 87 ? -5.717 -4.181 21.322 1.00 90.19 87 SER A O 1
ATOM 663 N N . GLN A 1 88 ? -6.415 -4.595 19.230 1.00 90.31 88 GLN A N 1
ATOM 664 C CA . GLN A 1 88 ? -5.076 -4.774 18.682 1.00 90.31 88 GLN A CA 1
ATOM 665 C C . GLN A 1 88 ? -4.215 -3.516 18.869 1.00 90.31 88 GLN A C 1
ATOM 667 O O . GLN A 1 88 ? -3.068 -3.596 19.311 1.00 90.31 88 GLN A O 1
ATOM 672 N N . ALA A 1 89 ? -4.776 -2.339 18.585 1.00 88.12 89 ALA A N 1
ATOM 673 C CA . ALA A 1 89 ? -4.096 -1.063 18.768 1.00 88.12 89 ALA A CA 1
ATOM 674 C C . ALA A 1 89 ? -3.739 -0.813 20.244 1.00 88.12 89 ALA A C 1
ATOM 676 O O . ALA A 1 89 ? -2.628 -0.378 20.557 1.00 88.12 89 ALA A O 1
ATOM 677 N N . ARG A 1 90 ? -4.663 -1.136 21.160 1.00 87.88 90 ARG A N 1
ATOM 678 C CA . ARG A 1 90 ? -4.446 -1.073 22.609 1.00 87.88 90 ARG A CA 1
ATOM 679 C C . ARG A 1 90 ? -3.314 -1.999 23.033 1.00 87.88 90 ARG A C 1
ATOM 681 O O . ARG A 1 90 ? -2.440 -1.564 23.775 1.00 87.88 90 ARG A O 1
ATOM 688 N N . ASP A 1 91 ? -3.322 -3.249 22.578 1.00 88.38 91 ASP A N 1
ATOM 689 C CA . ASP A 1 91 ? -2.324 -4.254 22.948 1.00 88.38 91 ASP A CA 1
ATOM 690 C C . ASP A 1 91 ? -0.922 -3.862 22.488 1.00 88.38 91 ASP A C 1
ATOM 692 O O . ASP A 1 91 ? 0.027 -3.935 23.270 1.00 88.38 91 ASP A O 1
ATOM 696 N N . LEU A 1 92 ? -0.800 -3.337 21.268 1.00 85.06 92 LEU A N 1
ATOM 697 C CA . LEU A 1 92 ? 0.458 -2.795 20.757 1.00 85.06 92 LEU A CA 1
ATOM 698 C C . LEU A 1 92 ? 0.932 -1.567 21.552 1.00 85.06 92 LEU A C 1
ATOM 700 O O . LEU A 1 92 ? 2.136 -1.378 21.728 1.00 85.06 92 LEU A O 1
ATOM 704 N N . GLY A 1 93 ? -0.004 -0.749 22.042 1.00 78.81 93 GLY A N 1
ATOM 705 C CA . GLY A 1 93 ? 0.271 0.467 22.806 1.00 78.81 93 GLY A CA 1
ATOM 706 C C . GLY A 1 93 ? 0.576 0.261 24.295 1.00 78.81 93 GLY A C 1
ATOM 707 O O . GLY A 1 93 ? 1.114 1.173 24.922 1.00 78.81 93 GLY A O 1
ATOM 708 N N . LYS A 1 94 ? 0.267 -0.910 24.879 1.00 80.75 94 LYS A N 1
ATOM 709 C CA . LYS A 1 94 ? 0.393 -1.174 26.332 1.00 80.75 94 LYS A CA 1
ATOM 710 C C . LYS A 1 94 ? 1.788 -0.879 26.895 1.00 80.75 94 LYS A C 1
ATOM 712 O O . LYS A 1 94 ? 1.884 -0.375 28.012 1.00 80.75 94 LYS A O 1
ATOM 717 N N . ASN A 1 95 ? 2.832 -1.157 26.115 1.00 76.50 95 ASN A N 1
ATOM 718 C CA . ASN A 1 95 ? 4.230 -1.093 26.555 1.00 76.50 95 ASN A CA 1
ATOM 719 C C . ASN A 1 95 ? 4.974 0.163 26.071 1.00 76.50 95 ASN A C 1
ATOM 721 O O . ASN A 1 95 ? 6.194 0.239 26.199 1.00 76.50 95 ASN A O 1
ATOM 725 N N . LEU A 1 96 ? 4.276 1.134 25.479 1.00 73.50 96 LEU A N 1
ATOM 726 C CA . LEU A 1 96 ? 4.914 2.354 24.995 1.00 73.50 96 LEU A CA 1
ATOM 727 C C . LEU A 1 96 ? 5.049 3.386 26.116 1.00 73.50 96 LEU A C 1
ATOM 729 O O . LEU A 1 96 ? 4.090 3.676 26.831 1.00 73.50 96 LEU A O 1
ATOM 733 N N . SER A 1 97 ? 6.226 4.003 26.208 1.00 70.75 97 SER A N 1
ATOM 734 C CA . SER A 1 97 ? 6.476 5.167 27.067 1.00 70.75 97 SER A CA 1
ATOM 735 C C . SER A 1 97 ? 6.008 6.490 26.445 1.00 70.75 97 SER A C 1
ATOM 737 O O . SER A 1 97 ? 5.891 7.489 27.148 1.00 70.75 97 SER A O 1
ATOM 739 N N . TYR A 1 98 ? 5.710 6.507 25.141 1.00 71.38 98 TYR A N 1
ATOM 740 C CA . TYR A 1 98 ? 5.281 7.687 24.385 1.00 71.38 98 TYR A CA 1
ATOM 741 C C . TYR A 1 98 ? 4.124 7.374 23.422 1.00 71.38 98 TYR A C 1
ATOM 743 O O . TYR A 1 98 ? 3.878 6.227 23.055 1.00 71.38 98 TYR A O 1
ATOM 751 N N . SER A 1 99 ? 3.399 8.414 22.998 1.00 73.69 99 SER A N 1
ATOM 752 C CA . SER A 1 99 ? 2.275 8.293 22.060 1.00 73.69 99 SER A CA 1
ATOM 753 C C . SER A 1 99 ? 2.784 7.976 20.651 1.00 73.69 99 SER A C 1
ATOM 755 O O . SER A 1 99 ? 3.520 8.773 20.074 1.00 73.69 99 SER A O 1
ATOM 757 N N . GLN A 1 100 ? 2.339 6.864 20.064 1.00 80.06 100 GLN A N 1
ATOM 758 C CA . GLN A 1 100 ? 2.558 6.539 18.648 1.00 80.06 100 GLN A CA 1
ATOM 759 C C . GLN A 1 100 ? 1.229 6.536 17.883 1.00 80.06 100 GLN A C 1
ATOM 761 O O . GLN A 1 100 ? 0.176 6.262 18.457 1.00 80.06 100 GLN A O 1
ATOM 766 N N . THR A 1 101 ? 1.271 6.856 16.585 1.00 83.06 101 THR A N 1
ATOM 767 C CA . THR A 1 101 ? 0.075 6.803 15.728 1.00 83.06 101 THR A CA 1
ATOM 768 C C . THR A 1 101 ? -0.097 5.377 15.183 1.00 83.06 101 THR A C 1
ATOM 770 O O . THR A 1 101 ? 0.856 4.849 14.607 1.00 83.06 101 THR A O 1
ATOM 773 N N . PRO A 1 102 ? -1.268 4.739 15.350 1.00 88.25 102 PRO A N 1
ATOM 774 C CA . PRO A 1 102 ? -1.592 3.472 14.713 1.00 88.25 102 PRO A CA 1
ATOM 775 C C . PRO A 1 102 ? -1.999 3.684 13.258 1.00 88.25 102 PRO A C 1
ATOM 777 O O . PRO A 1 102 ? -2.704 4.636 12.906 1.00 88.25 102 PRO A O 1
ATOM 780 N N . TYR A 1 103 ? -1.624 2.730 12.429 1.00 90.75 103 TYR A N 1
ATOM 781 C CA . TYR A 1 103 ? -2.006 2.666 11.036 1.00 90.75 103 TYR A CA 1
ATOM 782 C C . TYR A 1 103 ? -2.705 1.352 10.749 1.00 90.75 103 TYR A C 1
ATOM 784 O O . TYR A 1 103 ? -2.300 0.304 11.252 1.00 90.75 103 TYR A O 1
ATOM 792 N N . LEU A 1 104 ? -3.748 1.442 9.932 1.00 92.81 104 LEU A N 1
ATOM 793 C CA . LEU A 1 104 ? -4.472 0.303 9.405 1.00 92.81 104 LEU A CA 1
ATOM 794 C C . LEU A 1 104 ? -3.823 -0.132 8.091 1.00 92.81 104 LEU A C 1
ATOM 796 O O . LEU A 1 104 ? -3.661 0.677 7.173 1.00 92.81 104 LEU A O 1
ATOM 800 N N . TRP A 1 105 ? -3.487 -1.412 8.022 1.00 93.44 105 TRP A N 1
ATOM 801 C CA . TRP A 1 105 ? -2.987 -2.117 6.855 1.00 93.44 105 TRP A CA 1
ATOM 802 C C . TRP A 1 105 ? -4.065 -3.074 6.360 1.00 93.44 105 TRP A C 1
ATOM 804 O O . TRP A 1 105 ? -4.507 -3.955 7.093 1.00 93.44 105 TRP A O 1
ATOM 814 N N . ILE A 1 106 ? -4.476 -2.915 5.104 1.00 93.31 106 ILE A N 1
ATOM 815 C CA . ILE A 1 106 ? -5.429 -3.816 4.454 1.00 93.31 106 ILE A CA 1
ATOM 816 C C . ILE A 1 106 ? -4.701 -4.532 3.320 1.00 93.31 106 ILE A C 1
ATOM 818 O O . ILE A 1 106 ? -4.252 -3.851 2.395 1.00 93.31 106 ILE A O 1
ATOM 822 N N . PRO A 1 107 ? -4.548 -5.865 3.364 1.00 93.69 107 PRO A N 1
ATOM 823 C CA . PRO A 1 107 ? -3.959 -6.630 2.268 1.00 93.69 107 PRO A CA 1
ATOM 824 C C . PRO A 1 107 ? -4.805 -6.483 1.001 1.00 93.69 107 PRO A C 1
ATOM 826 O O . PRO A 1 107 ? -6.015 -6.681 1.008 1.00 93.69 107 PRO A O 1
ATOM 829 N N . LEU A 1 108 ? -4.158 -6.104 -0.096 1.00 92.12 108 LEU A N 1
ATOM 830 C CA . LEU A 1 108 ? -4.808 -5.853 -1.384 1.00 92.12 108 LEU A CA 1
ATOM 831 C C . LEU A 1 108 ? -4.386 -6.835 -2.460 1.00 92.12 108 LEU A C 1
ATOM 833 O O . LEU A 1 108 ? -5.076 -6.964 -3.466 1.00 92.12 108 LEU A O 1
ATOM 837 N N . GLY A 1 109 ? -3.219 -7.447 -2.310 1.00 91.38 109 GLY A N 1
ATOM 838 C CA . GLY A 1 109 ? -2.682 -8.326 -3.326 1.00 91.38 109 GLY A CA 1
ATOM 839 C C . GLY A 1 109 ? -1.215 -8.636 -3.122 1.00 91.38 109 GLY A C 1
ATOM 840 O O . GLY A 1 109 ? -0.598 -8.240 -2.134 1.00 91.38 109 GLY A O 1
ATOM 841 N N . LEU A 1 110 ? -0.645 -9.301 -4.109 1.00 92.12 110 LEU A N 1
ATOM 842 C CA . LEU A 1 110 ? 0.777 -9.536 -4.256 1.00 92.12 110 LEU A CA 1
ATOM 843 C C . LEU A 1 110 ? 1.158 -9.444 -5.732 1.00 92.12 110 LEU A C 1
ATOM 845 O O . LEU A 1 110 ? 0.336 -9.659 -6.623 1.00 92.12 110 LEU A O 1
ATOM 849 N N . TYR A 1 111 ? 2.414 -9.121 -6.005 1.00 89.44 111 TYR A N 1
ATOM 850 C CA . TYR A 1 111 ? 2.960 -9.200 -7.353 1.00 89.44 111 TYR A CA 1
ATOM 851 C C . TYR A 1 111 ? 4.434 -9.572 -7.326 1.00 89.44 111 TYR A C 1
ATOM 853 O O . TYR A 1 111 ? 5.151 -9.280 -6.373 1.00 89.44 111 TYR A O 1
ATOM 861 N N . GLN A 1 112 ? 4.888 -10.192 -8.404 1.00 87.94 112 GLN A N 1
ATOM 862 C CA . GLN A 1 112 ? 6.271 -10.568 -8.616 1.00 87.94 112 GLN A CA 1
ATOM 863 C C . GLN A 1 112 ? 6.867 -9.653 -9.696 1.00 87.94 112 GLN A C 1
ATOM 865 O O . GLN A 1 112 ? 6.418 -9.705 -10.845 1.00 87.94 112 GLN A O 1
ATOM 870 N N . PRO A 1 113 ? 7.834 -8.775 -9.364 1.00 84.06 113 PRO A N 1
ATOM 871 C CA . PRO A 1 113 ? 8.397 -7.830 -10.330 1.00 84.06 113 PRO A CA 1
ATOM 872 C C . PRO A 1 113 ? 9.080 -8.511 -11.523 1.00 84.06 113 PRO A C 1
ATOM 874 O O . PRO A 1 113 ? 8.913 -8.066 -12.656 1.00 84.06 113 PRO A O 1
ATOM 877 N N . ALA A 1 114 ? 9.821 -9.589 -11.267 1.00 83.25 114 ALA A N 1
ATOM 878 C CA . ALA A 1 114 ? 10.567 -10.369 -12.250 1.00 83.25 114 ALA A CA 1
ATOM 879 C C . ALA A 1 114 ? 10.500 -11.864 -11.905 1.00 83.25 114 ALA A C 1
ATOM 881 O O . ALA A 1 114 ? 10.197 -12.217 -10.770 1.00 83.25 114 ALA A O 1
ATOM 882 N N . LYS A 1 115 ? 10.801 -12.737 -12.874 1.00 79.25 115 LYS A N 1
ATOM 883 C CA . LYS A 1 115 ? 10.665 -14.201 -12.749 1.00 79.25 115 LYS A CA 1
ATOM 884 C C . LYS A 1 115 ? 11.409 -14.803 -11.546 1.00 79.25 115 LYS A C 1
ATOM 886 O O . LYS A 1 115 ? 10.884 -15.711 -10.912 1.00 79.25 115 LYS A O 1
ATOM 891 N N . ASP A 1 116 ? 12.585 -14.271 -11.226 1.00 80.00 116 ASP A N 1
ATOM 892 C CA . ASP A 1 116 ? 13.456 -14.792 -10.163 1.00 80.00 116 ASP A CA 1
ATOM 893 C C . ASP A 1 116 ? 13.423 -13.934 -8.878 1.00 80.00 116 ASP A C 1
ATOM 895 O O . ASP A 1 116 ? 14.132 -14.224 -7.918 1.00 80.00 116 ASP A O 1
ATOM 899 N N . ASP A 1 117 ? 12.603 -12.876 -8.837 1.00 82.31 117 ASP A N 1
ATOM 900 C CA . ASP A 1 117 ? 12.487 -11.996 -7.668 1.00 82.31 117 ASP A CA 1
ATOM 901 C C . ASP A 1 117 ? 11.461 -12.521 -6.655 1.00 82.31 117 ASP A C 1
ATOM 903 O O . ASP A 1 117 ? 10.456 -13.139 -7.015 1.00 82.31 117 ASP A O 1
ATOM 907 N N . ALA A 1 118 ? 11.664 -12.191 -5.376 1.00 85.19 118 ALA A N 1
ATOM 908 C CA . ALA A 1 118 ? 10.674 -12.430 -4.330 1.00 85.19 118 ALA A CA 1
ATOM 909 C C . ALA A 1 118 ? 9.364 -11.657 -4.594 1.00 85.19 118 ALA A C 1
ATOM 911 O O . ALA A 1 118 ? 9.409 -10.493 -5.015 1.00 85.19 118 ALA A O 1
ATOM 912 N N . PRO A 1 119 ? 8.192 -12.262 -4.318 1.00 88.00 119 PRO A N 1
ATOM 913 C CA . PRO A 1 119 ? 6.921 -11.563 -4.406 1.00 88.00 119 PRO A CA 1
ATOM 914 C C . PRO A 1 119 ? 6.865 -10.422 -3.385 1.00 88.00 119 PRO A C 1
ATOM 916 O O . PRO A 1 119 ? 7.385 -10.509 -2.271 1.00 88.00 119 PRO A O 1
ATOM 919 N N . LEU A 1 120 ? 6.206 -9.340 -3.780 1.00 90.31 120 LEU A N 1
ATOM 920 C CA . LEU A 1 120 ? 5.929 -8.182 -2.946 1.00 90.31 120 LEU A CA 1
ATOM 921 C C . LEU A 1 120 ? 4.441 -8.152 -2.612 1.00 90.31 120 LEU A C 1
ATOM 923 O O . LEU A 1 120 ? 3.593 -8.216 -3.500 1.00 90.31 120 LEU A O 1
ATOM 927 N N . PHE A 1 121 ? 4.133 -8.008 -1.331 1.00 91.81 121 PHE A N 1
ATOM 928 C CA . PHE A 1 121 ? 2.779 -7.898 -0.803 1.00 91.81 121 PHE A CA 1
ATOM 929 C C . PHE A 1 121 ? 2.322 -6.442 -0.852 1.00 91.81 121 PHE A C 1
ATOM 931 O O . PHE A 1 121 ? 3.052 -5.540 -0.438 1.00 91.81 121 PHE A O 1
ATOM 938 N N . VAL A 1 122 ? 1.121 -6.210 -1.368 1.00 90.94 122 VAL A N 1
ATOM 939 C CA . VAL A 1 122 ? 0.525 -4.892 -1.597 1.00 90.94 122 VAL A CA 1
ATOM 940 C C . VAL A 1 122 ? -0.536 -4.629 -0.539 1.00 90.94 122 VAL A C 1
ATOM 942 O O . VAL A 1 122 ? -1.426 -5.450 -0.329 1.00 90.94 122 VAL A O 1
ATOM 945 N N . TYR A 1 123 ? -0.484 -3.450 0.075 1.00 91.88 123 TYR A N 1
ATOM 946 C CA . TYR A 1 123 ? -1.399 -3.042 1.136 1.00 91.88 123 TYR A CA 1
ATOM 947 C C . TYR A 1 123 ? -1.986 -1.652 0.886 1.00 91.88 123 TYR A C 1
ATOM 949 O O . TYR A 1 123 ? -1.285 -0.754 0.407 1.00 91.88 123 TYR A O 1
ATOM 957 N N . ALA A 1 124 ? -3.251 -1.450 1.265 1.00 90.50 124 ALA A N 1
ATOM 958 C CA . ALA A 1 124 ? -3.790 -0.123 1.531 1.00 90.50 124 ALA A CA 1
ATOM 959 C C . ALA A 1 124 ? -3.380 0.270 2.943 1.00 90.50 124 ALA A C 1
ATOM 961 O O . ALA A 1 124 ? -3.452 -0.531 3.871 1.00 90.50 124 ALA A O 1
ATOM 962 N N . PHE A 1 125 ? -2.966 1.515 3.093 1.00 89.00 125 PHE A N 1
ATOM 963 C CA . PHE A 1 125 ? -2.444 2.043 4.335 1.00 89.00 125 PHE A CA 1
ATOM 964 C C . PHE A 1 125 ? -3.064 3.400 4.624 1.00 89.00 125 PHE A C 1
ATOM 966 O O . PHE A 1 125 ? -2.939 4.315 3.801 1.00 89.00 125 PHE A O 1
ATOM 973 N N . ALA A 1 126 ? -3.675 3.538 5.796 1.00 88.75 126 ALA A N 1
ATOM 974 C CA . ALA A 1 126 ? -4.224 4.794 6.298 1.00 88.75 126 ALA A CA 1
ATOM 975 C C . ALA A 1 126 ? -4.026 4.906 7.813 1.00 88.75 126 ALA A C 1
ATOM 977 O O . ALA A 1 126 ? -3.852 3.909 8.514 1.00 88.75 126 ALA A O 1
ATOM 978 N N . SER A 1 127 ? -4.053 6.133 8.333 1.00 88.50 127 SER A N 1
ATOM 979 C CA . SER A 1 127 ? -4.085 6.363 9.779 1.00 88.50 127 SER A CA 1
ATOM 980 C C . SER A 1 127 ? -5.364 5.763 10.355 1.00 88.50 127 SER A C 1
ATOM 982 O O . SER A 1 127 ? -6.461 6.105 9.911 1.00 88.50 127 SER A O 1
ATOM 984 N N . PHE A 1 128 ? -5.247 4.906 11.370 1.00 89.81 128 PHE A N 1
ATOM 985 C CA . PHE A 1 128 ? -6.429 4.286 11.974 1.00 89.81 128 PHE A CA 1
ATOM 986 C C . PHE A 1 128 ? -7.352 5.337 12.618 1.00 89.81 128 PHE A C 1
ATOM 988 O O . PHE A 1 128 ? -8.573 5.216 12.559 1.00 89.81 128 PHE A O 1
ATOM 995 N N . LEU A 1 129 ? -6.778 6.437 13.126 1.00 87.25 129 LEU A N 1
ATOM 996 C CA . LEU A 1 129 ? -7.546 7.580 13.636 1.00 87.25 129 LEU A CA 1
ATOM 997 C C . LEU A 1 129 ? -8.418 8.235 12.556 1.00 87.25 129 LEU A C 1
ATOM 999 O O . LEU A 1 129 ? -9.511 8.699 12.855 1.00 87.25 129 LEU A O 1
ATOM 1003 N N . GLU A 1 130 ? -7.941 8.291 11.312 1.00 87.06 130 GLU A N 1
ATOM 1004 C CA . GLU A 1 130 ? -8.706 8.880 10.207 1.00 87.06 130 GLU A CA 1
ATOM 1005 C C . GLU A 1 130 ? -9.761 7.908 9.678 1.00 87.06 130 GLU A C 1
ATOM 1007 O O . GLU A 1 130 ? -10.848 8.334 9.302 1.00 87.06 130 GLU A O 1
ATOM 1012 N N . VAL A 1 131 ? -9.490 6.600 9.699 1.00 88.38 131 VAL A N 1
ATOM 1013 C CA . VAL A 1 131 ? -10.484 5.574 9.337 1.00 88.38 131 VAL A CA 1
ATOM 1014 C C . VAL A 1 131 ? -11.697 5.633 10.272 1.00 88.38 131 VAL A C 1
ATOM 1016 O O . VAL A 1 131 ? -12.829 5.501 9.816 1.00 88.38 131 VAL A O 1
ATOM 1019 N N . LEU A 1 132 ? -11.490 5.941 11.555 1.00 86.81 132 LEU A N 1
ATOM 1020 C CA . LEU A 1 132 ? -12.574 6.129 12.527 1.00 86.81 132 LEU A CA 1
ATOM 1021 C C . LEU A 1 132 ? -13.457 7.360 12.274 1.00 86.81 132 LEU A C 1
ATOM 1023 O O . LEU A 1 132 ? -14.509 7.478 12.904 1.00 86.81 132 LEU A O 1
ATOM 1027 N N . SER A 1 133 ? -13.106 8.244 11.334 1.00 83.00 133 SER A N 1
ATOM 1028 C CA . SER A 1 133 ? -14.050 9.266 10.853 1.00 83.00 133 SER A CA 1
ATOM 1029 C C . SER A 1 133 ? -15.297 8.643 10.213 1.00 83.00 133 SER A C 1
ATOM 1031 O O . SER A 1 133 ? -16.369 9.237 10.285 1.00 83.00 133 SER A O 1
ATOM 1033 N N . LEU A 1 134 ? -15.175 7.424 9.668 1.00 84.94 134 LEU A N 1
ATOM 1034 C CA . LEU A 1 134 ? -16.280 6.623 9.130 1.00 84.94 134 LEU A CA 1
ATOM 1035 C C . LEU A 1 134 ? -17.092 5.912 10.225 1.00 84.94 134 LEU A C 1
ATOM 1037 O O . LEU A 1 134 ? -18.114 5.305 9.924 1.00 84.94 134 LEU A O 1
ATOM 1041 N N . GLY A 1 135 ? -16.626 5.931 11.477 1.00 85.94 135 GLY A N 1
ATOM 1042 C CA . GLY A 1 135 ? -17.282 5.284 12.611 1.00 85.94 135 GLY A CA 1
ATOM 1043 C C . GLY A 1 135 ? -18.364 6.144 13.264 1.00 85.94 135 GLY A C 1
ATOM 1044 O O . GLY A 1 135 ? -18.458 7.355 13.047 1.00 85.94 135 GLY A O 1
ATOM 1045 N N . THR A 1 136 ? -19.169 5.518 14.122 1.00 87.69 136 THR A N 1
ATOM 1046 C CA . THR A 1 136 ? -20.161 6.221 14.948 1.00 87.69 136 THR A CA 1
ATOM 1047 C C . THR A 1 136 ? -19.486 7.039 16.053 1.00 87.69 136 THR A C 1
ATOM 1049 O O . THR A 1 136 ? -18.325 6.815 16.405 1.00 87.69 136 THR A O 1
ATOM 1052 N N . GLN A 1 137 ? -20.220 7.980 16.656 1.00 86.31 137 GLN A N 1
ATOM 1053 C CA . GLN A 1 137 ? -19.702 8.758 17.787 1.00 86.31 137 GLN A CA 1
ATOM 1054 C C . GLN A 1 137 ? -19.262 7.853 18.951 1.00 86.31 137 GLN A C 1
ATOM 1056 O O . GLN A 1 137 ? -18.174 8.037 19.483 1.00 86.31 137 GLN A O 1
ATOM 1061 N N . GLN A 1 138 ? -20.036 6.807 19.256 1.00 87.38 138 GLN A N 1
ATOM 1062 C CA . GLN A 1 138 ? -19.699 5.833 20.300 1.00 87.38 138 GLN A CA 1
ATOM 1063 C C . GLN A 1 138 ? -18.362 5.122 20.031 1.00 87.38 138 GLN A C 1
ATOM 1065 O O . GLN A 1 138 ? -17.555 4.957 20.943 1.00 87.38 138 GLN A O 1
ATOM 1070 N N . GLN A 1 139 ? -18.090 4.744 18.778 1.00 88.56 139 GLN A N 1
ATOM 1071 C CA . GLN A 1 139 ? -16.823 4.110 18.389 1.00 88.56 139 GLN A CA 1
ATOM 1072 C C . GLN A 1 139 ? -15.638 5.073 18.534 1.00 88.56 139 GLN A C 1
ATOM 1074 O O . GLN A 1 139 ? -14.556 4.679 18.976 1.00 88.56 139 GLN A O 1
ATOM 1079 N N . ARG A 1 140 ? -15.844 6.356 18.209 1.00 86.62 140 ARG A N 1
ATOM 1080 C CA . ARG A 1 140 ? -14.831 7.401 18.411 1.00 86.62 140 ARG A CA 1
ATOM 1081 C C . ARG A 1 140 ? -14.536 7.621 19.892 1.00 86.62 140 ARG A C 1
ATOM 1083 O O . ARG A 1 140 ? -13.367 7.697 20.271 1.00 86.62 140 ARG A O 1
ATOM 1090 N N . ASP A 1 141 ? -15.571 7.664 20.724 1.00 85.06 141 ASP A N 1
ATOM 1091 C CA . ASP A 1 141 ? -15.439 7.844 22.171 1.00 85.06 141 ASP A CA 1
ATOM 1092 C C . ASP A 1 141 ? -14.756 6.630 22.826 1.00 85.06 141 ASP A C 1
ATOM 1094 O O . ASP A 1 141 ? -13.895 6.777 23.703 1.00 85.06 141 ASP A O 1
ATOM 1098 N N . GLN A 1 142 ? -15.049 5.420 22.340 1.00 85.75 142 GLN A N 1
ATOM 1099 C CA . GLN A 1 142 ? -14.370 4.194 22.758 1.00 85.75 142 GLN A CA 1
ATOM 1100 C C . GLN A 1 142 ? -12.866 4.250 22.463 1.00 85.75 142 GLN A C 1
ATOM 1102 O O . GLN A 1 142 ? -12.049 3.924 23.326 1.00 85.75 142 GLN A O 1
ATOM 1107 N N . LEU A 1 143 ? -12.461 4.710 21.277 1.00 83.56 143 LEU A N 1
ATOM 1108 C CA . LEU A 1 143 ? -11.038 4.886 20.999 1.00 83.56 143 LEU A CA 1
ATOM 1109 C C . LEU A 1 143 ? -10.434 6.000 21.866 1.00 83.56 143 LEU A C 1
ATOM 1111 O O . LEU A 1 143 ? -9.374 5.804 22.452 1.00 83.56 143 LEU A O 1
ATOM 1115 N N . ALA A 1 144 ? -11.097 7.151 21.990 1.00 81.12 144 ALA A N 1
ATOM 1116 C CA . ALA A 1 144 ? -10.583 8.288 22.756 1.00 81.12 144 ALA A CA 1
ATOM 1117 C C . ALA A 1 144 ? -10.371 7.969 24.250 1.00 81.12 144 ALA A C 1
ATOM 1119 O O . ALA A 1 144 ? -9.501 8.569 24.892 1.00 81.12 144 ALA A O 1
ATOM 1120 N N . SER A 1 145 ? -11.142 7.021 24.791 1.00 80.25 145 SER A N 1
ATOM 1121 C CA . SER A 1 145 ? -10.996 6.476 26.147 1.00 80.25 145 SER A CA 1
ATOM 1122 C C . SER A 1 145 ? -9.994 5.315 26.250 1.00 80.25 145 SER A C 1
ATOM 1124 O O . SER A 1 145 ? -9.608 4.925 27.354 1.00 80.25 145 SER A O 1
ATOM 1126 N N . THR A 1 146 ? -9.505 4.781 25.128 1.00 81.75 146 THR A N 1
ATOM 1127 C CA . THR A 1 146 ? -8.554 3.665 25.110 1.00 81.75 146 THR A CA 1
ATOM 1128 C C . THR A 1 146 ? -7.131 4.138 25.432 1.00 81.75 146 THR A C 1
ATOM 1130 O O . THR A 1 146 ? -6.608 5.098 24.860 1.00 81.75 146 THR A O 1
ATOM 1133 N N . ARG A 1 147 ? -6.453 3.433 26.349 1.00 73.31 147 ARG A N 1
ATOM 1134 C CA . ARG A 1 147 ? -5.047 3.696 26.707 1.00 73.31 147 ARG A CA 1
ATOM 1135 C C . ARG A 1 147 ? -4.154 3.626 25.459 1.00 73.31 147 ARG A C 1
ATOM 1137 O O . ARG A 1 147 ? -4.209 2.649 24.722 1.00 73.31 147 ARG A O 1
ATOM 1144 N N . GLY A 1 148 ? -3.334 4.659 25.247 1.00 70.44 148 GLY A N 1
ATOM 1145 C CA . GLY A 1 148 ? -2.541 4.862 24.021 1.00 70.44 148 GLY A CA 1
ATOM 1146 C C . GLY A 1 148 ? -3.135 5.907 23.065 1.00 70.44 148 GLY A C 1
ATOM 1147 O O . GLY A 1 148 ? -2.404 6.498 22.274 1.00 70.44 148 GLY A O 1
ATOM 1148 N N . PHE A 1 149 ? -4.428 6.220 23.208 1.00 74.88 149 PHE A N 1
ATOM 1149 C CA . PHE A 1 149 ? -5.168 7.184 22.379 1.00 74.88 149 PHE A CA 1
ATOM 1150 C C . PHE A 1 149 ? -5.650 8.419 23.132 1.00 74.88 149 PHE A C 1
ATOM 1152 O O . PHE A 1 149 ? -6.186 9.351 22.537 1.00 74.88 149 PHE A O 1
ATOM 1159 N N . THR A 1 150 ? -5.401 8.465 24.438 1.00 75.75 150 THR A N 1
ATOM 1160 C CA . THR A 1 150 ? -5.815 9.556 25.322 1.00 75.75 150 THR A CA 1
ATOM 1161 C C . THR A 1 150 ? -4.980 10.828 25.166 1.00 75.75 150 THR A C 1
ATOM 1163 O O . THR A 1 150 ? -5.331 11.853 25.756 1.00 75.75 150 THR A O 1
ATOM 1166 N N . SER A 1 151 ? -3.890 10.790 24.390 1.00 79.06 151 SER A N 1
ATOM 1167 C CA . SER A 1 151 ? -3.011 11.942 24.194 1.00 79.06 151 SER A CA 1
ATOM 1168 C C . SER A 1 151 ? -3.752 13.098 23.517 1.00 79.06 151 SER A C 1
ATOM 1170 O O . SER A 1 151 ? -4.611 12.899 22.653 1.00 79.06 151 SER A O 1
ATOM 1172 N N . ARG A 1 152 ? -3.401 14.335 23.895 1.00 80.19 152 ARG A N 1
ATOM 1173 C CA . ARG A 1 152 ? -4.007 15.552 23.331 1.00 80.19 152 ARG A CA 1
ATOM 1174 C C . ARG A 1 152 ? -3.930 15.563 21.800 1.00 80.19 152 ARG A C 1
ATOM 1176 O O . ARG A 1 152 ? -4.928 15.840 21.148 1.00 80.19 152 ARG A O 1
ATOM 1183 N N . GLY A 1 153 ? -2.787 15.168 21.235 1.00 77.00 153 GLY A N 1
ATOM 1184 C CA . GLY A 1 153 ? -2.599 15.090 19.785 1.00 77.00 153 GLY A CA 1
ATOM 1185 C C . GLY A 1 153 ? -3.512 14.069 19.095 1.00 77.00 153 GLY A C 1
ATOM 1186 O O . GLY A 1 153 ? -4.052 14.362 18.030 1.00 77.00 153 GLY A O 1
ATOM 1187 N N . SER A 1 154 ? -3.736 12.895 19.694 1.00 77.12 154 SER A N 1
ATOM 1188 C CA . SER A 1 154 ? -4.664 11.891 19.152 1.00 77.12 154 SER A CA 1
ATOM 1189 C C . SER A 1 154 ? -6.116 12.370 19.213 1.00 77.12 154 SER A C 1
ATOM 1191 O O . SER A 1 154 ? -6.840 12.239 18.227 1.00 77.12 154 SER A O 1
ATOM 1193 N N . LYS A 1 155 ? -6.520 13.010 20.318 1.00 79.19 155 LYS A N 1
ATOM 1194 C CA . LYS A 1 155 ? -7.857 13.610 20.461 1.00 79.19 155 LYS A CA 1
ATOM 1195 C C . LYS A 1 155 ? -8.093 14.746 19.467 1.00 79.19 155 LYS A C 1
ATOM 1197 O O . LYS A 1 155 ? -9.137 14.787 18.829 1.00 79.19 155 LYS A O 1
ATOM 1202 N N . GLU A 1 156 ? -7.112 15.626 19.272 1.00 80.81 156 GLU A N 1
ATOM 1203 C CA . GLU A 1 156 ? -7.189 16.701 18.276 1.00 80.81 156 GLU A CA 1
ATOM 1204 C C . GLU A 1 156 ? -7.268 16.159 16.840 1.00 80.81 156 GLU A C 1
ATOM 1206 O O . GLU A 1 156 ? -7.978 16.723 16.008 1.00 80.81 156 GLU A O 1
ATOM 1211 N N . LYS A 1 157 ? -6.562 15.063 16.525 1.00 75.38 157 LYS A N 1
ATOM 1212 C CA . LYS A 1 157 ? -6.670 14.398 15.215 1.00 75.38 157 LYS A CA 1
ATOM 1213 C C . LYS A 1 157 ? -8.055 13.784 14.999 1.00 75.38 157 LYS A C 1
ATOM 1215 O O . LYS A 1 157 ? -8.621 13.989 13.929 1.00 75.38 157 LYS A O 1
ATOM 1220 N N . LEU A 1 158 ? -8.602 13.097 16.003 1.00 76.06 158 LEU A N 1
ATOM 1221 C CA . LEU A 1 158 ? -9.958 12.536 15.955 1.00 76.06 158 LEU A CA 1
ATOM 1222 C C . LEU A 1 158 ? -11.020 13.635 15.809 1.00 76.06 158 LEU A C 1
ATOM 1224 O O . LEU A 1 158 ? -11.915 13.513 14.981 1.00 76.06 158 LEU A O 1
ATOM 1228 N N . ALA A 1 159 ? -10.879 14.746 16.539 1.00 76.31 159 ALA A N 1
ATOM 1229 C CA . ALA A 1 159 ? -11.813 15.871 16.484 1.00 76.31 159 ALA A CA 1
ATOM 1230 C C . ALA A 1 159 ? -11.850 16.570 15.114 1.00 76.31 159 ALA A C 1
ATOM 1232 O O . ALA A 1 159 ? -12.881 17.107 14.722 1.00 76.31 159 ALA A O 1
ATOM 1233 N N . LYS A 1 160 ? -10.742 16.554 14.359 1.00 78.94 160 LYS A N 1
ATOM 1234 C CA . LYS A 1 160 ? -10.670 17.167 13.021 1.00 78.94 160 LYS A CA 1
ATOM 1235 C C . LYS A 1 160 ? -11.468 16.413 11.954 1.00 78.94 160 LYS A C 1
ATOM 1237 O O . LYS A 1 160 ? -11.642 16.976 10.878 1.00 78.94 160 LYS A O 1
ATOM 1242 N N . MET A 1 161 ? -11.920 15.181 12.225 1.00 70.31 161 MET A N 1
ATOM 1243 C CA . MET A 1 161 ? -12.848 14.415 11.375 1.00 70.31 161 MET A CA 1
ATOM 1244 C C . MET A 1 161 ? -12.468 14.407 9.886 1.00 70.31 161 MET A C 1
ATOM 1246 O O . MET A 1 161 ? -13.309 14.547 9.000 1.00 70.31 161 MET A O 1
ATOM 1250 N N . LYS A 1 162 ? -11.170 14.280 9.594 1.00 77.81 162 LYS A N 1
ATOM 1251 C CA . LYS A 1 162 ? -10.698 14.237 8.211 1.00 77.81 162 LYS A CA 1
ATOM 1252 C C . LYS A 1 162 ? -11.016 12.872 7.598 1.00 77.81 162 LYS A C 1
ATOM 1254 O O . LYS A 1 162 ? -10.825 11.867 8.285 1.00 77.81 162 LYS A O 1
ATOM 1259 N N . PRO A 1 163 ? -11.439 12.822 6.322 1.00 78.19 163 PRO A N 1
ATOM 1260 C CA . PRO A 1 163 ? -11.595 11.554 5.626 1.00 78.19 163 PRO A CA 1
ATOM 1261 C C . PRO A 1 163 ? -10.243 10.825 5.556 1.00 78.19 163 PRO A C 1
ATOM 1263 O O . PRO A 1 163 ? -9.209 11.495 5.451 1.00 78.19 163 PRO A O 1
ATOM 1266 N N . PRO A 1 164 ? -10.234 9.480 5.578 1.00 83.31 164 PRO A N 1
ATOM 1267 C CA . PRO A 1 164 ? -9.001 8.703 5.554 1.00 83.31 164 PRO A CA 1
ATOM 1268 C C . PRO A 1 164 ? -8.193 8.964 4.286 1.00 83.31 164 PRO A C 1
ATOM 1270 O O . PRO A 1 164 ? -8.693 8.817 3.165 1.00 83.31 164 PRO A O 1
ATOM 1273 N N . GLU A 1 165 ? -6.920 9.324 4.460 1.00 83.75 165 GLU A N 1
ATOM 1274 C CA . GLU A 1 165 ? -5.984 9.435 3.347 1.00 83.75 165 GLU A CA 1
ATOM 1275 C C . GLU A 1 165 ? -5.301 8.089 3.093 1.00 83.75 165 GLU A C 1
ATOM 1277 O O . GLU A 1 165 ? -4.295 7.728 3.706 1.00 83.75 165 GLU A O 1
ATOM 1282 N N . TRP A 1 166 ? -5.861 7.336 2.150 1.00 84.75 166 TRP A N 1
ATOM 1283 C CA . TRP A 1 166 ? -5.318 6.048 1.742 1.00 84.75 166 TRP A CA 1
ATOM 1284 C C . TRP A 1 166 ? -4.058 6.192 0.885 1.00 84.75 166 TRP A C 1
ATOM 1286 O O . TRP A 1 166 ? -3.980 6.997 -0.046 1.00 84.75 166 TRP A O 1
ATOM 1296 N N . SER A 1 167 ? -3.080 5.336 1.159 1.00 84.38 167 SER A N 1
ATOM 1297 C CA . SER A 1 167 ? -1.856 5.180 0.376 1.00 84.38 167 SER A CA 1
ATOM 1298 C C . SER A 1 167 ? -1.599 3.707 0.072 1.00 84.38 167 SER A C 1
ATOM 1300 O O . SER A 1 167 ? -2.016 2.837 0.829 1.00 84.38 167 SER A O 1
ATOM 1302 N N . ILE A 1 168 ? -0.916 3.422 -1.039 1.00 86.12 168 ILE A N 1
ATOM 1303 C CA . ILE A 1 168 ? -0.502 2.057 -1.383 1.00 86.12 168 ILE A CA 1
ATOM 1304 C C . ILE A 1 168 ? 0.923 1.825 -0.895 1.00 86.12 168 ILE A C 1
ATOM 1306 O O . ILE A 1 168 ? 1.810 2.661 -1.101 1.00 86.12 168 ILE A O 1
ATOM 1310 N N . ARG A 1 169 ? 1.127 0.683 -0.249 1.00 86.88 169 ARG A N 1
ATOM 1311 C CA . ARG A 1 169 ? 2.394 0.242 0.329 1.00 86.88 169 ARG A CA 1
ATOM 1312 C C . ARG A 1 169 ? 2.755 -1.140 -0.187 1.00 86.88 169 ARG A C 1
ATOM 1314 O O . ARG A 1 169 ? 1.865 -1.937 -0.468 1.00 86.88 169 ARG A O 1
ATOM 1321 N N . THR A 1 170 ? 4.050 -1.399 -0.339 1.00 88.25 170 THR A N 1
ATOM 1322 C CA . THR A 1 170 ? 4.565 -2.705 -0.763 1.00 88.25 170 THR A CA 1
ATOM 1323 C C . THR A 1 170 ? 5.622 -3.200 0.214 1.00 88.25 170 THR A C 1
ATOM 1325 O O . THR A 1 170 ? 6.522 -2.445 0.595 1.00 88.25 170 THR A O 1
ATOM 1328 N N . CYS A 1 171 ? 5.508 -4.464 0.617 1.00 88.62 171 CYS A N 1
ATOM 1329 C CA . CYS A 1 171 ? 6.375 -5.112 1.598 1.00 88.62 171 CYS A CA 1
ATOM 1330 C C . CYS A 1 171 ? 6.907 -6.439 1.052 1.00 88.62 171 CYS A C 1
ATOM 1332 O O . CYS A 1 171 ? 6.230 -7.119 0.289 1.00 88.62 171 CYS A O 1
ATOM 1334 N N . ARG A 1 172 ? 8.122 -6.820 1.459 1.00 87.12 172 ARG A N 1
ATOM 1335 C CA . ARG A 1 172 ? 8.722 -8.125 1.112 1.00 87.12 172 ARG A CA 1
ATOM 1336 C C . ARG A 1 172 ? 8.219 -9.270 1.985 1.00 87.12 172 ARG A C 1
ATOM 1338 O O . ARG A 1 172 ? 8.321 -10.427 1.607 1.00 87.12 172 ARG A O 1
ATOM 1345 N N . GLU A 1 173 ? 7.699 -8.942 3.159 1.00 87.88 173 GLU A N 1
ATOM 1346 C CA . GLU A 1 173 ? 7.209 -9.907 4.134 1.00 87.88 173 GLU A CA 1
ATOM 1347 C C . GLU A 1 173 ? 5.695 -9.796 4.257 1.00 87.88 173 GLU A C 1
ATOM 1349 O O . GLU A 1 173 ? 5.145 -8.690 4.225 1.00 87.88 173 GLU A O 1
ATOM 1354 N N . LEU A 1 174 ? 5.039 -10.944 4.432 1.00 86.75 174 LEU A N 1
ATOM 1355 C CA . LEU A 1 174 ? 3.604 -11.000 4.662 1.00 86.75 174 LEU A CA 1
ATOM 1356 C C . LEU A 1 174 ? 3.287 -10.430 6.049 1.00 86.75 174 LEU A C 1
ATOM 1358 O O . LEU A 1 174 ? 3.690 -10.969 7.081 1.00 86.75 174 LEU A O 1
ATOM 1362 N N . HIS A 1 175 ? 2.534 -9.339 6.059 1.00 84.88 175 HIS A N 1
ATOM 1363 C CA . HIS A 1 175 ? 1.961 -8.730 7.246 1.00 84.88 175 HIS A CA 1
ATOM 1364 C C . HIS A 1 175 ? 0.523 -9.225 7.442 1.00 84.88 175 HIS A C 1
ATOM 1366 O O . HIS A 1 175 ? -0.325 -9.013 6.576 1.00 84.88 175 HIS A O 1
ATOM 1372 N N . LEU A 1 176 ? 0.274 -9.892 8.573 1.00 79.62 176 LEU A N 1
ATOM 1373 C CA . LEU A 1 176 ? -1.038 -10.444 8.950 1.00 79.62 176 LEU A CA 1
ATOM 1374 C C . LEU A 1 176 ? -1.781 -9.583 9.978 1.00 79.62 176 LEU A C 1
ATOM 1376 O O . LEU A 1 176 ? -2.942 -9.826 10.283 1.00 79.62 176 LEU A O 1
ATOM 1380 N N . HIS A 1 177 ? -1.106 -8.599 10.561 1.00 79.44 177 HIS A N 1
ATOM 1381 C CA . HIS A 1 177 ? -1.720 -7.705 11.528 1.00 79.44 177 HIS A CA 1
ATOM 1382 C C . HIS A 1 177 ? -2.482 -6.597 10.794 1.00 79.44 177 HIS A C 1
ATOM 1384 O O . HIS A 1 177 ? -1.968 -6.012 9.851 1.00 79.44 177 HIS A O 1
ATOM 1390 N N . ALA A 1 178 ? -3.702 -6.283 11.235 1.00 86.50 178 ALA A N 1
ATOM 1391 C CA . ALA A 1 178 ? -4.434 -5.154 10.666 1.00 86.50 178 ALA A CA 1
ATOM 1392 C C . ALA A 1 178 ? -3.849 -3.816 11.146 1.00 86.50 178 ALA A C 1
ATOM 1394 O O . ALA A 1 178 ? -3.740 -2.873 10.370 1.00 86.50 178 ALA A O 1
ATOM 1395 N N . ILE A 1 179 ? -3.447 -3.726 12.419 1.00 90.69 179 ILE A N 1
ATOM 1396 C CA . ILE A 1 179 ? -2.887 -2.504 13.006 1.00 90.69 179 ILE A CA 1
ATOM 1397 C C . ILE A 1 179 ? -1.379 -2.622 13.238 1.00 90.69 179 ILE A C 1
ATOM 1399 O O . ILE A 1 179 ? -0.906 -3.586 13.839 1.00 90.69 179 ILE A O 1
ATOM 1403 N N . GLU A 1 180 ? -0.636 -1.581 12.855 1.00 88.69 180 GLU A N 1
ATOM 1404 C CA . GLU A 1 180 ? 0.779 -1.399 13.193 1.00 88.69 180 GLU A CA 1
ATOM 1405 C C . GLU A 1 180 ? 1.033 0.029 13.692 1.00 88.69 180 GLU A C 1
ATOM 1407 O O . GLU A 1 180 ? 0.329 0.971 13.330 1.00 88.69 180 GLU A O 1
ATOM 1412 N N . LEU A 1 181 ? 2.035 0.207 14.549 1.00 84.62 181 LEU A N 1
ATOM 1413 C CA . LEU A 1 181 ? 2.389 1.514 15.097 1.00 84.62 181 LEU A CA 1
ATOM 1414 C C . LEU A 1 181 ? 3.496 2.181 14.277 1.00 84.62 181 LEU A C 1
ATOM 1416 O O . LEU A 1 181 ? 4.369 1.499 13.746 1.00 84.62 181 LEU A O 1
ATOM 1420 N N . ASP A 1 182 ? 3.509 3.514 14.258 1.00 81.69 182 ASP A N 1
ATOM 1421 C CA . ASP A 1 182 ? 4.477 4.334 13.512 1.00 81.69 182 ASP A CA 1
ATOM 1422 C C . ASP A 1 182 ? 5.948 3.922 13.725 1.00 81.69 182 ASP A C 1
ATOM 1424 O O . ASP A 1 182 ? 6.710 3.795 12.770 1.00 81.69 182 ASP A O 1
ATOM 1428 N N . GLY A 1 183 ? 6.343 3.624 14.969 1.00 72.06 183 GLY A N 1
ATOM 1429 C CA . GLY A 1 183 ? 7.720 3.235 15.300 1.00 72.06 183 GLY A CA 1
ATOM 1430 C C . GLY A 1 183 ? 8.095 1.796 14.925 1.00 72.06 183 GLY A C 1
ATOM 1431 O O . GLY A 1 183 ? 9.239 1.400 15.128 1.00 72.06 183 GLY A O 1
ATOM 1432 N N . LYS A 1 184 ? 7.144 1.002 14.420 1.00 78.88 184 LYS A N 1
ATOM 1433 C CA . LYS A 1 184 ? 7.335 -0.397 14.006 1.00 78.88 184 LYS A CA 1
ATOM 1434 C C . LYS A 1 184 ? 7.043 -0.624 12.523 1.00 78.88 184 LYS A C 1
ATOM 1436 O O . LYS A 1 184 ? 7.039 -1.769 12.089 1.00 78.88 184 LYS A O 1
ATOM 1441 N N . LEU A 1 185 ? 6.809 0.441 11.753 1.00 76.62 185 LEU A N 1
ATOM 1442 C CA . LEU A 1 185 ? 6.517 0.325 10.329 1.00 76.62 185 LEU A CA 1
ATOM 1443 C C . LEU A 1 185 ? 7.665 -0.391 9.608 1.00 76.62 185 LEU A C 1
ATOM 1445 O O . LEU A 1 185 ? 8.814 0.054 9.640 1.00 76.62 185 LEU A O 1
ATOM 1449 N N . ARG A 1 186 ? 7.344 -1.503 8.944 1.00 75.12 186 ARG A N 1
ATOM 1450 C CA . ARG A 1 186 ? 8.321 -2.309 8.196 1.00 75.12 186 ARG A CA 1
ATOM 1451 C C . ARG A 1 186 ? 8.902 -1.552 7.004 1.00 75.12 186 ARG A C 1
ATOM 1453 O O . ARG A 1 186 ? 8.330 -0.562 6.538 1.00 75.12 186 ARG A O 1
ATOM 1460 N N . ALA A 1 187 ? 10.014 -2.072 6.469 1.00 62.12 187 ALA A N 1
ATOM 1461 C CA . ALA A 1 187 ? 10.582 -1.618 5.203 1.00 62.12 187 ALA A CA 1
ATOM 1462 C C . ALA A 1 187 ? 9.494 -1.651 4.124 1.00 62.12 187 ALA A C 1
ATOM 1464 O O . ALA A 1 187 ? 9.045 -2.709 3.678 1.00 62.12 187 ALA A O 1
ATOM 1465 N N . ASN A 1 188 ? 9.037 -0.461 3.765 1.00 67.06 188 ASN A N 1
ATOM 1466 C CA . ASN A 1 188 ? 7.899 -0.273 2.900 1.00 67.06 188 ASN A CA 1
ATOM 1467 C C . ASN A 1 188 ? 8.297 0.651 1.759 1.00 67.06 188 ASN A C 1
ATOM 1469 O O . ASN A 1 188 ? 8.651 1.814 1.969 1.00 67.06 188 ASN A O 1
ATOM 1473 N N . ASN A 1 189 ? 8.147 0.135 0.548 1.00 63.88 189 ASN A N 1
ATOM 1474 C CA . ASN A 1 189 ? 8.273 0.936 -0.648 1.00 63.88 189 ASN A CA 1
ATOM 1475 C C . ASN A 1 189 ? 6.883 1.415 -1.053 1.00 63.88 189 ASN A C 1
ATOM 1477 O O . ASN A 1 189 ? 5.966 0.625 -1.287 1.00 63.88 189 ASN A O 1
ATOM 1481 N N . ARG A 1 190 ? 6.721 2.730 -1.192 1.00 63.50 190 ARG A N 1
ATOM 1482 C CA . ARG A 1 190 ? 5.598 3.250 -1.976 1.00 63.50 190 ARG A CA 1
ATOM 1483 C C . ARG A 1 190 ? 5.838 2.847 -3.436 1.00 63.50 190 ARG A C 1
ATOM 1485 O O . ARG A 1 190 ? 7.000 2.881 -3.850 1.00 63.50 190 ARG A O 1
ATOM 1492 N N . PRO A 1 191 ? 4.801 2.511 -4.226 1.00 54.50 191 PRO A N 1
ATOM 1493 C CA . PRO A 1 191 ? 4.951 2.421 -5.673 1.00 54.50 191 PRO A CA 1
ATOM 1494 C C . PRO A 1 191 ? 5.444 3.786 -6.156 1.00 54.50 191 PRO A C 1
ATOM 1496 O O . PRO A 1 191 ? 4.700 4.769 -6.181 1.00 54.50 191 PRO A O 1
ATOM 1499 N N . TYR A 1 192 ? 6.749 3.885 -6.393 1.00 47.81 192 TYR A N 1
ATOM 1500 C CA . TYR A 1 192 ? 7.398 5.167 -6.571 1.00 47.81 192 TYR A CA 1
ATOM 1501 C C . TYR A 1 192 ? 7.236 5.596 -8.023 1.00 47.81 192 TYR A C 1
ATOM 1503 O O . TYR A 1 192 ? 7.640 4.920 -8.965 1.00 47.81 192 TYR A O 1
ATOM 1511 N N . TRP A 1 193 ? 6.652 6.774 -8.191 1.00 41.12 193 TRP A N 1
ATOM 1512 C CA . TRP A 1 193 ? 6.892 7.615 -9.346 1.00 41.12 193 TRP A CA 1
ATOM 1513 C C . TRP A 1 193 ? 7.611 8.848 -8.824 1.00 41.12 193 TRP A C 1
ATOM 1515 O O . TRP A 1 193 ? 7.001 9.810 -8.357 1.00 41.12 193 TRP A O 1
ATOM 1525 N N . THR A 1 194 ? 8.932 8.805 -8.840 1.00 37.69 194 THR A N 1
ATOM 1526 C CA . THR A 1 194 ? 9.744 9.991 -8.613 1.00 37.69 194 THR A CA 1
ATOM 1527 C C . THR A 1 194 ? 10.064 10.582 -9.976 1.00 37.69 194 THR A C 1
ATOM 1529 O O . THR A 1 194 ? 10.851 10.037 -10.745 1.00 37.69 194 THR A O 1
ATOM 1532 N N . VAL A 1 195 ? 9.451 11.726 -10.300 1.00 38.91 195 VAL A N 1
ATOM 1533 C CA . VAL A 1 195 ? 10.101 12.628 -11.255 1.00 38.91 195 VAL A CA 1
ATOM 1534 C C . VAL A 1 195 ? 11.206 13.293 -10.466 1.00 38.91 195 VAL A C 1
ATOM 1536 O O . VAL A 1 195 ? 11.003 14.328 -9.836 1.00 38.91 195 VAL A O 1
ATOM 1539 N N . THR A 1 196 ? 12.386 12.691 -10.469 1.00 37.66 196 THR A N 1
ATOM 1540 C CA . THR A 1 196 ? 13.568 13.425 -10.051 1.00 37.66 196 THR A CA 1
ATOM 1541 C C . THR A 1 196 ? 13.787 14.482 -11.126 1.00 37.66 196 THR A C 1
ATOM 1543 O O . THR A 1 196 ? 14.274 14.197 -12.219 1.00 37.66 196 THR A O 1
ATOM 1546 N N . SER A 1 197 ? 13.351 15.713 -10.861 1.00 39.56 197 SER A N 1
ATOM 1547 C CA . SER A 1 197 ? 13.850 16.867 -11.594 1.00 39.56 197 SER A CA 1
ATOM 1548 C C . SER A 1 197 ? 15.308 17.014 -11.175 1.00 39.56 197 SER A C 1
ATOM 1550 O O . SER A 1 197 ? 15.631 17.754 -10.257 1.00 39.56 197 SER A O 1
ATOM 1552 N N . THR A 1 198 ? 16.211 16.241 -11.785 1.00 39.00 198 THR A N 1
ATOM 1553 C CA . THR A 1 198 ? 17.637 16.313 -11.431 1.00 39.00 198 THR A CA 1
ATOM 1554 C C . THR A 1 198 ? 18.237 17.664 -11.775 1.00 39.00 198 THR A C 1
ATOM 1556 O O . THR A 1 198 ? 19.278 18.016 -11.239 1.00 39.00 198 THR A O 1
ATOM 1559 N N . HIS A 1 199 ? 17.545 18.473 -12.573 1.00 43.25 199 HIS A N 1
ATOM 1560 C CA . HIS A 1 199 ? 17.910 19.848 -12.828 1.00 43.25 199 HIS A CA 1
ATOM 1561 C C . HIS A 1 199 ? 16.627 20.660 -13.004 1.00 43.25 199 HIS A C 1
ATOM 1563 O O . HIS A 1 199 ? 16.066 20.696 -14.104 1.00 43.25 199 HIS A O 1
ATOM 1569 N N . LYS A 1 200 ? 16.174 21.375 -11.965 1.00 39.81 200 LYS A N 1
ATOM 1570 C CA . LYS A 1 200 ? 15.556 22.669 -12.262 1.00 39.81 200 LYS A CA 1
ATOM 1571 C C . LYS A 1 200 ? 16.664 23.472 -12.946 1.00 39.81 200 LYS A C 1
ATOM 1573 O O . LYS A 1 200 ? 17.706 23.693 -12.323 1.00 39.81 200 LYS A O 1
ATOM 1578 N N . PRO A 1 201 ? 16.532 23.866 -14.226 1.00 44.12 201 PRO A N 1
ATOM 1579 C CA . PRO A 1 201 ? 17.398 24.918 -14.715 1.00 44.12 201 PRO A CA 1
ATOM 1580 C C . PRO A 1 201 ? 17.211 26.086 -13.748 1.00 44.12 201 PRO A C 1
ATOM 1582 O O . PRO A 1 201 ? 16.072 26.444 -13.445 1.00 44.12 201 PRO A O 1
ATOM 1585 N N . GLY A 1 202 ? 18.310 26.650 -13.247 1.00 43.53 202 GLY A N 1
ATOM 1586 C CA . GLY A 1 202 ? 18.319 27.998 -12.687 1.00 43.53 202 GLY A CA 1
ATOM 1587 C C . GLY A 1 202 ? 17.847 28.953 -13.780 1.00 43.53 202 GLY A C 1
ATOM 1588 O O . GLY A 1 202 ? 18.639 29.519 -14.533 1.00 43.53 202 GLY A O 1
ATOM 1589 N N . GLY A 1 203 ? 16.534 28.997 -13.966 1.00 42.22 203 GLY A N 1
ATOM 1590 C CA . GLY A 1 203 ? 15.854 29.767 -14.978 1.00 42.22 203 GLY A CA 1
ATOM 1591 C C . GLY A 1 203 ? 15.642 31.156 -14.425 1.00 42.22 203 GLY A C 1
ATOM 1592 O O . GLY A 1 203 ? 15.099 31.312 -13.336 1.00 42.22 203 GLY A O 1
ATOM 1593 N N . LEU A 1 204 ? 16.082 32.152 -15.189 1.00 45.62 204 LEU A N 1
ATOM 1594 C CA . LEU A 1 204 ? 15.768 33.551 -14.937 1.00 45.62 204 LEU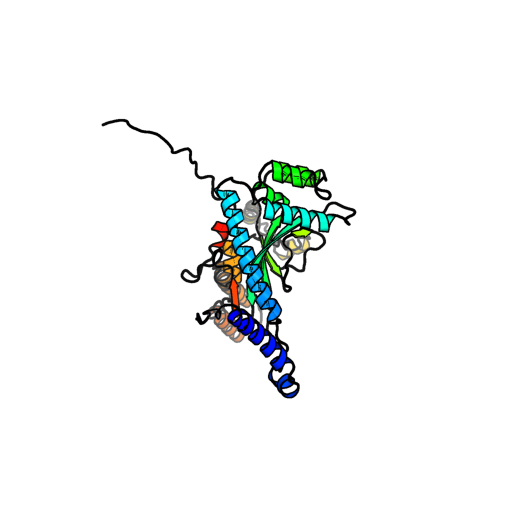 A CA 1
ATOM 1595 C C . LEU A 1 204 ? 14.259 33.682 -14.706 1.00 45.62 204 LEU A C 1
ATOM 1597 O O . LEU A 1 204 ? 13.461 33.221 -15.532 1.00 45.62 204 LEU A O 1
ATOM 1601 N N . SER A 1 205 ? 13.882 34.332 -13.606 1.00 49.38 205 SER A N 1
ATOM 1602 C CA . SER A 1 205 ? 12.527 34.844 -13.434 1.00 49.38 205 SER A CA 1
ATOM 1603 C C . SER A 1 205 ? 12.170 35.739 -14.630 1.00 49.38 205 SER A C 1
ATOM 1605 O O . SER A 1 205 ? 13.031 36.199 -15.390 1.00 49.38 205 SER A O 1
ATOM 1607 N N . ARG A 1 206 ? 10.880 36.023 -14.815 1.00 44.09 206 ARG A N 1
ATOM 1608 C CA . ARG A 1 206 ? 10.424 36.941 -15.871 1.00 44.09 206 ARG A CA 1
ATOM 1609 C C . ARG A 1 206 ? 11.131 38.311 -15.787 1.00 44.09 206 ARG A C 1
ATOM 1611 O O . ARG A 1 206 ? 11.337 38.919 -16.832 1.00 44.09 206 ARG A O 1
ATOM 1618 N N . SER A 1 207 ? 11.568 38.739 -14.591 1.00 49.09 207 SER A N 1
ATOM 1619 C CA . SER A 1 207 ? 12.394 39.942 -14.394 1.00 49.09 207 SER A CA 1
ATOM 1620 C C . SER A 1 207 ? 13.825 39.773 -14.916 1.00 49.09 207 SER A C 1
ATOM 1622 O O . SER A 1 207 ? 14.277 40.613 -15.681 1.00 49.09 207 SER A O 1
ATOM 1624 N N . GLY A 1 208 ? 14.489 38.642 -14.656 1.00 53.97 208 GLY A N 1
ATOM 1625 C CA . GLY A 1 208 ? 15.842 38.381 -15.168 1.00 53.97 208 GLY A CA 1
ATOM 1626 C C . GLY A 1 208 ? 15.928 38.213 -16.695 1.00 53.97 208 GLY A C 1
ATOM 1627 O O . GLY A 1 208 ? 16.994 38.374 -17.286 1.00 53.97 208 GLY A O 1
ATOM 1628 N N . ARG A 1 209 ? 14.811 37.915 -17.380 1.00 51.78 209 ARG A N 1
ATOM 1629 C CA . ARG A 1 209 ? 14.747 38.010 -18.855 1.00 51.78 209 ARG A CA 1
ATOM 1630 C C . ARG A 1 209 ? 14.730 39.458 -19.350 1.00 51.78 209 ARG A C 1
ATOM 1632 O O . ARG A 1 209 ? 15.222 39.697 -20.449 1.00 51.78 209 ARG A O 1
ATOM 1639 N N . ARG A 1 210 ? 14.183 40.392 -18.563 1.00 50.44 210 ARG A N 1
ATOM 1640 C CA . ARG A 1 210 ? 14.097 41.825 -18.888 1.00 50.44 210 ARG A CA 1
ATOM 1641 C C . ARG A 1 210 ? 15.487 42.469 -18.876 1.00 50.44 210 ARG A C 1
ATOM 1643 O O . ARG A 1 210 ? 15.822 43.187 -19.810 1.00 50.44 210 ARG A O 1
ATOM 1650 N N . ASP A 1 211 ? 16.327 42.085 -17.916 1.00 52.09 211 ASP A N 1
ATOM 1651 C CA . ASP A 1 211 ? 17.709 42.580 -17.782 1.00 52.09 211 ASP A CA 1
ATOM 1652 C C . ASP A 1 211 ? 18.629 42.126 -18.928 1.00 52.09 211 ASP A C 1
ATOM 1654 O O . ASP A 1 211 ? 19.589 42.805 -19.292 1.00 52.09 211 ASP A O 1
ATOM 1658 N N . ARG A 1 212 ? 18.294 41.003 -19.578 1.00 46.88 212 ARG A N 1
ATOM 1659 C CA . ARG A 1 212 ? 19.029 40.474 -20.735 1.00 46.88 212 ARG A CA 1
ATOM 1660 C C . ARG A 1 212 ? 18.886 41.339 -21.992 1.00 46.88 212 ARG A C 1
ATOM 1662 O O . ARG A 1 212 ? 19.755 41.272 -22.855 1.00 46.88 212 ARG A O 1
ATOM 1669 N N . TRP A 1 213 ? 17.819 42.135 -22.097 1.00 48.06 213 TRP A N 1
ATOM 1670 C CA . TRP A 1 213 ? 17.621 43.058 -23.220 1.00 48.06 213 TRP A CA 1
ATOM 1671 C C . TRP A 1 213 ? 18.536 44.293 -23.122 1.00 48.06 213 TRP A C 1
ATOM 1673 O O . TRP A 1 213 ? 18.867 44.885 -24.140 1.00 48.06 213 TRP A O 1
ATOM 1683 N N . MET A 1 214 ? 19.036 44.602 -21.918 1.00 52.59 214 MET A N 1
ATOM 1684 C CA . MET A 1 214 ? 19.977 45.697 -21.636 1.00 52.59 214 MET A CA 1
ATOM 1685 C C . MET A 1 214 ? 21.455 45.252 -21.632 1.00 52.59 214 MET A C 1
ATOM 1687 O O . MET A 1 214 ? 22.311 45.920 -21.057 1.00 52.59 214 MET A O 1
ATOM 1691 N N . GLY A 1 215 ? 21.775 44.100 -22.233 1.00 49.97 215 GLY A N 1
ATOM 1692 C CA . GLY A 1 215 ? 23.161 43.667 -22.470 1.00 49.97 215 GLY A CA 1
ATOM 1693 C C . GLY A 1 215 ? 23.944 43.148 -21.254 1.00 49.97 215 GLY A C 1
ATOM 1694 O O . GLY A 1 215 ? 25.102 42.774 -21.408 1.00 49.97 215 GLY A O 1
ATOM 1695 N N . LYS A 1 216 ? 23.343 43.056 -20.059 1.00 55.19 216 LYS A N 1
ATOM 1696 C CA . LYS A 1 216 ? 24.005 42.558 -18.834 1.00 55.19 216 LYS A CA 1
ATOM 1697 C C . LYS A 1 216 ? 23.443 41.205 -18.391 1.00 55.19 216 LYS A C 1
ATOM 1699 O O . LYS A 1 216 ? 22.744 41.098 -17.389 1.00 55.19 216 LYS A O 1
ATOM 1704 N N . GLY A 1 217 ? 23.705 40.152 -19.162 1.00 54.81 217 GLY A N 1
ATOM 1705 C CA . GLY A 1 217 ? 23.303 38.791 -18.795 1.00 54.81 217 GLY A CA 1
ATOM 1706 C C . GLY A 1 217 ? 24.456 38.000 -18.185 1.00 54.81 217 GLY A C 1
ATOM 1707 O O . GLY A 1 217 ? 25.401 37.699 -18.901 1.00 54.81 217 GLY A O 1
ATOM 1708 N N . SER A 1 218 ? 24.346 37.587 -16.919 1.00 55.34 218 SER A N 1
ATOM 1709 C CA . SER A 1 218 ? 25.345 36.705 -16.300 1.00 55.34 218 SER A CA 1
ATOM 1710 C C . SER A 1 218 ? 25.394 35.327 -16.968 1.00 55.34 218 SER A C 1
ATOM 1712 O O . SER A 1 218 ? 24.361 34.719 -17.309 1.00 55.34 218 SER A O 1
ATOM 1714 N N . THR A 1 219 ? 26.603 34.810 -17.162 1.00 56.09 219 THR A N 1
ATOM 1715 C CA . THR A 1 219 ? 26.840 33.503 -17.782 1.00 56.09 219 THR A CA 1
ATOM 1716 C C . THR A 1 219 ? 26.531 32.355 -16.810 1.00 56.09 219 THR A C 1
ATOM 1718 O O . THR A 1 219 ? 26.250 32.540 -15.623 1.00 56.09 219 THR A O 1
ATOM 1721 N N . ARG A 1 220 ? 26.475 31.121 -17.329 1.00 50.16 220 ARG A N 1
ATOM 1722 C CA . ARG A 1 220 ? 26.172 29.923 -16.523 1.00 50.16 220 ARG A CA 1
ATOM 1723 C C . ARG A 1 220 ? 27.313 29.576 -15.550 1.00 50.16 220 ARG A C 1
ATOM 1725 O O . ARG A 1 220 ? 27.034 28.916 -14.552 1.00 50.16 220 ARG A O 1
ATOM 1732 N N . SER A 1 221 ? 28.550 29.991 -15.840 1.00 53.53 221 SER A N 1
ATOM 1733 C CA . SER A 1 221 ? 29.719 29.817 -14.963 1.00 53.53 221 SER A CA 1
ATOM 1734 C C . SER A 1 221 ? 29.707 30.817 -13.807 1.00 53.53 221 SER A C 1
ATOM 1736 O O . SER A 1 221 ? 29.764 30.386 -12.663 1.00 53.53 221 SER A O 1
ATOM 1738 N N . GLU A 1 222 ? 29.469 32.104 -14.079 1.00 57.94 222 GLU A N 1
ATOM 1739 C CA . GLU A 1 222 ? 29.388 33.161 -13.052 1.00 57.94 222 GLU A CA 1
ATOM 1740 C C . GLU A 1 222 ? 28.322 32.858 -11.982 1.00 57.94 222 GLU A C 1
ATOM 1742 O O . GLU A 1 222 ? 28.517 33.090 -10.793 1.00 57.94 222 GLU A O 1
ATOM 1747 N N . ARG A 1 223 ? 27.193 32.254 -12.381 1.00 54.38 223 ARG A N 1
ATOM 1748 C CA . ARG A 1 223 ? 26.123 31.839 -11.452 1.00 54.38 223 ARG A CA 1
ATOM 1749 C C . ARG A 1 223 ? 26.474 30.633 -10.575 1.00 54.38 223 ARG A C 1
ATOM 1751 O O . ARG A 1 223 ? 25.838 30.441 -9.542 1.00 54.38 223 ARG A O 1
ATOM 1758 N N . ARG A 1 224 ? 27.443 29.808 -10.986 1.00 53.25 224 ARG A N 1
ATOM 1759 C CA . ARG A 1 224 ? 27.986 28.712 -10.164 1.00 53.25 224 ARG A CA 1
ATOM 1760 C C . ARG A 1 224 ? 29.040 29.229 -9.188 1.00 53.25 224 ARG A C 1
ATOM 1762 O O . ARG A 1 224 ? 29.092 28.744 -8.066 1.00 53.25 224 ARG A O 1
ATOM 1769 N N . GLU A 1 225 ? 29.821 30.223 -9.603 1.00 53.44 225 GLU A N 1
ATOM 1770 C CA . GLU A 1 225 ? 30.837 30.877 -8.769 1.00 53.44 225 GLU A CA 1
ATOM 1771 C C . GLU A 1 225 ? 30.222 31.717 -7.640 1.00 53.44 225 GLU A C 1
ATOM 1773 O O . GLU A 1 225 ? 30.756 31.737 -6.538 1.00 53.44 225 GLU A O 1
ATOM 1778 N N . GLN A 1 226 ? 29.043 32.316 -7.849 1.00 52.09 226 GLN A N 1
ATOM 1779 C CA . GLN A 1 226 ? 28.301 33.067 -6.818 1.00 52.09 226 GLN A CA 1
ATOM 1780 C C . GLN A 1 226 ? 27.570 32.187 -5.772 1.00 52.09 226 GLN A C 1
ATOM 1782 O O . GLN A 1 226 ? 26.647 32.652 -5.106 1.00 52.09 226 GLN A O 1
ATOM 1787 N N . GLY A 1 227 ? 27.944 30.912 -5.613 1.00 42.03 227 GLY A N 1
ATOM 1788 C CA . GLY A 1 227 ? 27.428 30.038 -4.544 1.00 42.03 227 GLY A CA 1
ATOM 1789 C C . GLY A 1 227 ? 26.056 29.398 -4.800 1.00 42.03 227 GLY A C 1
ATOM 1790 O O . GLY A 1 227 ? 25.466 28.805 -3.897 1.00 42.03 227 GLY A O 1
ATOM 1791 N N . GLY A 1 228 ? 25.530 29.467 -6.026 1.00 43.81 228 GLY A N 1
ATOM 1792 C CA . GLY A 1 228 ? 24.282 28.801 -6.395 1.00 43.81 228 GLY A CA 1
ATOM 1793 C C . GLY A 1 228 ? 24.467 27.298 -6.606 1.00 43.81 228 GLY A C 1
ATOM 1794 O O . GLY A 1 228 ? 24.655 26.850 -7.740 1.00 43.81 228 GLY A O 1
ATOM 1795 N N . ALA A 1 229 ? 24.389 26.501 -5.538 1.00 41.28 229 ALA A N 1
ATOM 1796 C CA . ALA A 1 229 ? 24.336 25.047 -5.663 1.00 41.28 229 ALA A CA 1
ATOM 1797 C C . ALA A 1 229 ? 23.076 24.619 -6.450 1.00 41.28 229 ALA A C 1
ATOM 1799 O O . ALA A 1 229 ? 22.007 25.219 -6.286 1.00 41.28 229 ALA A O 1
ATOM 1800 N N . PRO A 1 230 ? 23.156 23.591 -7.316 1.00 45.53 230 PRO A N 1
ATOM 1801 C CA . PRO A 1 230 ? 21.969 23.021 -7.936 1.00 45.53 230 PRO A CA 1
ATOM 1802 C C . PRO A 1 230 ? 21.000 22.547 -6.845 1.00 45.53 230 PRO A C 1
ATOM 1804 O O . PRO A 1 230 ? 21.295 21.634 -6.080 1.00 45.53 230 PRO A O 1
ATOM 1807 N N . SER A 1 231 ? 19.827 23.179 -6.781 1.00 41.50 231 SER A N 1
ATOM 1808 C CA . SER A 1 231 ? 18.721 22.703 -5.956 1.00 41.50 231 SER A CA 1
ATOM 1809 C C . SER A 1 231 ? 18.213 21.386 -6.545 1.00 41.50 231 SER A C 1
ATOM 1811 O O . SER A 1 231 ? 17.599 21.347 -7.617 1.00 41.50 231 SER A O 1
ATOM 1813 N N . HIS A 1 232 ? 18.502 20.291 -5.846 1.00 38.72 232 HIS A N 1
ATOM 1814 C CA . HIS A 1 232 ? 17.857 19.006 -6.066 1.00 38.72 232 HIS A CA 1
ATOM 1815 C C . HIS A 1 232 ? 16.499 19.015 -5.362 1.00 38.72 232 HIS A C 1
ATOM 1817 O O . HIS A 1 232 ? 16.323 18.436 -4.294 1.00 38.72 232 HIS A O 1
ATOM 1823 N N . GLU A 1 233 ? 15.514 19.682 -5.955 1.00 42.31 233 GLU A N 1
ATOM 1824 C CA . GLU A 1 233 ? 14.134 19.520 -5.510 1.00 42.31 233 GLU A CA 1
ATOM 1825 C C . GLU A 1 233 ? 13.584 18.195 -6.046 1.00 42.31 233 GLU A C 1
ATOM 1827 O O . GLU A 1 233 ? 13.214 18.058 -7.216 1.00 42.31 233 GLU A O 1
ATOM 1832 N N . SER A 1 234 ? 13.519 17.193 -5.171 1.00 37.78 234 SER A N 1
ATOM 1833 C CA . SER A 1 234 ? 12.729 15.997 -5.437 1.00 37.78 234 SER A CA 1
ATOM 1834 C C . SER A 1 234 ? 11.249 16.332 -5.232 1.00 37.78 234 SER A C 1
ATOM 1836 O O . SER A 1 234 ? 10.735 16.397 -4.119 1.00 37.78 234 SER A O 1
ATOM 1838 N N . THR A 1 235 ? 10.529 16.589 -6.323 1.00 40.34 235 THR A N 1
ATOM 1839 C CA . THR A 1 235 ? 9.069 16.689 -6.258 1.00 40.34 235 THR A CA 1
ATOM 1840 C C . THR A 1 235 ? 8.490 15.280 -6.334 1.00 40.34 235 THR A C 1
ATOM 1842 O O . THR A 1 235 ? 8.453 14.665 -7.401 1.00 40.34 235 THR A O 1
ATOM 1845 N N . SER A 1 236 ? 8.042 14.747 -5.198 1.00 39.31 236 SER A N 1
ATOM 1846 C CA . SER A 1 236 ? 7.248 13.518 -5.179 1.00 39.31 236 SER A CA 1
ATOM 1847 C C . SER A 1 236 ? 5.776 13.871 -5.407 1.00 39.31 236 SER A C 1
ATOM 1849 O O . SER A 1 236 ? 5.190 14.672 -4.684 1.00 39.31 236 SER A O 1
ATOM 1851 N N . ALA A 1 237 ? 5.175 13.313 -6.458 1.00 42.47 237 ALA A N 1
ATOM 1852 C CA . ALA A 1 237 ? 3.739 13.418 -6.680 1.00 42.47 237 ALA A CA 1
ATOM 1853 C C . ALA A 1 237 ? 3.077 12.175 -6.083 1.00 42.47 237 ALA A C 1
ATOM 1855 O O . ALA A 1 237 ? 3.352 11.057 -6.522 1.00 42.47 237 ALA A O 1
ATOM 1856 N N . VAL A 1 238 ? 2.203 12.356 -5.091 1.00 50.66 238 VAL A N 1
ATOM 1857 C CA . VAL A 1 238 ? 1.347 11.267 -4.606 1.00 50.66 238 VAL A CA 1
ATOM 1858 C C . VAL A 1 238 ? 0.336 10.968 -5.710 1.00 50.66 238 VAL A C 1
ATOM 1860 O O . VAL A 1 238 ? -0.518 11.793 -6.035 1.00 50.66 238 VAL A O 1
ATOM 1863 N N . LEU A 1 239 ? 0.487 9.814 -6.359 1.00 55.03 239 LEU A N 1
ATOM 1864 C CA . LEU A 1 239 ? -0.449 9.357 -7.378 1.00 55.03 239 LEU A CA 1
ATOM 1865 C C . LEU A 1 239 ? -1.824 9.118 -6.744 1.00 55.03 239 LEU A C 1
ATOM 1867 O O . LEU A 1 239 ? -1.918 8.677 -5.599 1.00 55.03 239 LEU A O 1
ATOM 1871 N N . SER A 1 240 ? -2.896 9.358 -7.507 1.00 71.69 240 SER A N 1
ATOM 1872 C CA . SER A 1 240 ? -4.198 8.803 -7.134 1.00 71.69 240 SER A CA 1
ATOM 1873 C C . SER A 1 240 ? -4.078 7.284 -7.023 1.00 71.69 240 SER A C 1
ATOM 1875 O O . SER A 1 240 ? -3.265 6.665 -7.710 1.00 71.69 240 SER A O 1
ATOM 1877 N N . ILE A 1 241 ? -4.878 6.671 -6.162 1.00 77.88 241 ILE A N 1
ATOM 1878 C CA . ILE A 1 241 ? -4.710 5.261 -5.797 1.00 77.88 241 ILE A CA 1
ATOM 1879 C C . ILE A 1 241 ? -4.864 4.352 -7.018 1.00 77.88 241 ILE A C 1
ATOM 1881 O O . ILE A 1 241 ? -4.067 3.440 -7.211 1.00 77.88 241 ILE A O 1
ATOM 1885 N N . GLY A 1 242 ? -5.789 4.683 -7.923 1.00 82.31 242 GLY A N 1
ATOM 1886 C CA . GLY A 1 242 ? -5.896 4.013 -9.219 1.00 82.31 242 GLY A CA 1
ATOM 1887 C C . GLY A 1 242 ? -4.606 4.088 -10.042 1.00 82.31 242 GLY A C 1
ATOM 1888 O O . GLY A 1 242 ? -4.145 3.077 -10.554 1.00 82.31 242 GLY A O 1
ATOM 1889 N N . ARG A 1 243 ? -3.946 5.254 -10.087 1.00 78.81 243 ARG A N 1
ATOM 1890 C CA . ARG A 1 243 ? -2.655 5.404 -10.777 1.00 78.81 243 ARG A CA 1
ATOM 1891 C C . ARG A 1 243 ? -1.521 4.657 -10.081 1.00 78.81 243 ARG A C 1
ATOM 1893 O O . ARG A 1 243 ? -0.588 4.237 -10.761 1.00 78.81 243 ARG A O 1
ATOM 1900 N N . ALA A 1 244 ? -1.566 4.506 -8.759 1.00 79.31 244 ALA A N 1
ATOM 1901 C CA . ALA A 1 244 ? -0.602 3.687 -8.031 1.00 79.31 244 ALA A CA 1
ATOM 1902 C C . ALA A 1 244 ? -0.723 2.213 -8.455 1.00 79.31 244 ALA A C 1
ATOM 1904 O O . ALA A 1 244 ? 0.281 1.617 -8.836 1.00 79.31 244 ALA A O 1
ATOM 1905 N N . ILE A 1 245 ? -1.946 1.673 -8.514 1.00 84.94 245 ILE A N 1
ATOM 1906 C CA . ILE A 1 245 ? -2.206 0.316 -9.023 1.00 84.94 245 ILE A CA 1
ATOM 1907 C C . ILE A 1 245 ? -1.843 0.195 -10.511 1.00 84.94 245 ILE A C 1
ATOM 1909 O O . ILE A 1 245 ? -1.134 -0.730 -10.888 1.00 84.94 245 ILE A O 1
ATOM 1913 N N . ASP A 1 246 ? -2.217 1.159 -11.358 1.00 84.88 246 ASP A N 1
ATOM 1914 C CA . ASP A 1 246 ? -1.833 1.145 -12.779 1.00 84.88 246 ASP A CA 1
ATOM 1915 C C . ASP A 1 246 ? -0.302 1.160 -12.959 1.00 84.88 246 ASP A C 1
ATOM 1917 O O . ASP A 1 246 ? 0.218 0.621 -13.936 1.00 84.88 246 ASP A O 1
ATOM 1921 N N . THR A 1 247 ? 0.434 1.791 -12.036 1.00 82.44 247 THR A N 1
ATOM 1922 C CA . THR A 1 247 ? 1.906 1.802 -12.040 1.00 82.44 247 THR A CA 1
ATOM 1923 C C . THR A 1 247 ? 2.465 0.436 -11.668 1.00 82.44 247 THR A C 1
ATOM 1925 O O . THR A 1 247 ? 3.366 -0.032 -12.358 1.00 82.44 247 THR A O 1
ATOM 1928 N N . LEU A 1 248 ? 1.906 -0.220 -10.644 1.00 81.00 248 LEU A N 1
ATOM 1929 C CA . LEU A 1 248 ? 2.266 -1.595 -10.273 1.00 81.00 248 LEU A CA 1
ATOM 1930 C C . LEU A 1 248 ? 2.041 -2.574 -11.432 1.00 81.00 248 LEU A C 1
ATOM 1932 O O . LEU A 1 248 ? 2.856 -3.458 -11.658 1.00 81.00 248 LEU A O 1
ATOM 1936 N N . MET A 1 249 ? 0.980 -2.363 -12.212 1.00 83.62 249 MET A N 1
ATOM 1937 C CA . MET A 1 249 ? 0.619 -3.206 -13.356 1.00 83.62 249 MET A CA 1
ATOM 1938 C C . MET A 1 249 ? 1.360 -2.855 -14.658 1.00 83.62 249 MET A C 1
ATOM 1940 O O . MET A 1 249 ? 1.075 -3.437 -15.706 1.00 83.62 249 MET A O 1
ATOM 1944 N N . GLY A 1 250 ? 2.260 -1.865 -14.648 1.00 78.81 250 GLY A N 1
ATOM 1945 C CA . GLY A 1 250 ? 2.957 -1.402 -15.855 1.00 78.81 250 GLY A CA 1
ATOM 1946 C C . GLY A 1 250 ? 2.044 -0.739 -16.902 1.00 78.81 250 GLY A C 1
ATOM 1947 O O . GLY A 1 250 ? 2.438 -0.582 -18.058 1.00 78.81 250 GLY A O 1
ATOM 1948 N N . LYS A 1 251 ? 0.822 -0.337 -16.523 1.00 83.19 251 LYS A N 1
ATOM 1949 C CA . LYS A 1 251 ? -0.192 0.278 -17.403 1.00 83.19 251 LYS A CA 1
ATOM 1950 C C . LYS A 1 251 ? -0.264 1.799 -17.294 1.00 83.19 251 LYS A C 1
ATOM 1952 O O . LYS A 1 251 ? -0.898 2.439 -18.134 1.00 83.19 251 LYS A O 1
ATOM 1957 N N . ASN A 1 252 ? 0.393 2.404 -16.301 1.00 81.25 252 ASN A N 1
ATOM 1958 C CA . ASN A 1 252 ? 0.420 3.858 -16.165 1.00 81.25 252 ASN A CA 1
ATOM 1959 C C . ASN A 1 252 ? 1.014 4.501 -17.447 1.00 81.25 252 ASN A C 1
ATOM 1961 O O . ASN A 1 252 ? 2.118 4.147 -17.869 1.00 81.25 252 ASN A O 1
ATOM 1965 N N . PRO A 1 253 ? 0.326 5.472 -18.080 1.00 79.50 253 PRO A N 1
ATOM 1966 C CA . PRO A 1 253 ? 0.841 6.155 -19.267 1.00 79.50 253 PRO A CA 1
ATOM 1967 C C . PRO A 1 253 ? 1.993 7.124 -18.967 1.00 79.50 253 PRO A C 1
ATOM 1969 O O . PRO A 1 253 ? 2.721 7.517 -19.882 1.00 79.50 253 PRO A O 1
ATOM 1972 N N . GLN A 1 254 ? 2.163 7.558 -17.715 1.00 79.88 254 GLN A N 1
ATOM 1973 C CA . GLN A 1 254 ? 3.216 8.499 -17.332 1.00 79.88 254 GLN A CA 1
ATOM 1974 C C . GLN A 1 254 ? 4.633 7.958 -17.606 1.00 79.88 254 GLN A C 1
ATOM 1976 O O . GLN A 1 254 ? 5.378 8.694 -18.259 1.00 79.88 254 GLN A O 1
ATOM 1981 N N . PRO A 1 255 ? 5.009 6.713 -17.221 1.00 76.12 255 PRO A N 1
ATOM 1982 C CA . PRO A 1 255 ? 6.311 6.109 -17.550 1.00 76.12 255 PRO A CA 1
ATOM 1983 C C . PRO A 1 255 ? 6.664 6.211 -19.018 1.00 76.12 255 PRO A C 1
ATOM 1985 O O . PRO A 1 255 ? 7.721 6.726 -19.381 1.00 76.12 255 PRO A O 1
ATOM 1988 N N . ARG A 1 256 ? 5.708 5.833 -19.862 1.00 80.75 256 ARG A N 1
ATOM 1989 C CA . ARG A 1 256 ? 5.843 5.899 -21.308 1.00 80.75 256 ARG A CA 1
ATOM 1990 C C . ARG A 1 256 ? 6.083 7.332 -21.784 1.00 80.75 256 ARG A C 1
ATOM 1992 O O . ARG A 1 256 ? 7.002 7.582 -22.558 1.00 80.75 256 ARG A O 1
ATOM 1999 N N . ARG A 1 257 ? 5.286 8.296 -21.310 1.00 82.12 257 ARG A N 1
ATOM 2000 C CA . ARG A 1 257 ? 5.439 9.716 -21.680 1.00 82.12 257 ARG A CA 1
ATOM 2001 C C . ARG A 1 257 ? 6.780 10.289 -21.219 1.00 82.12 257 ARG A C 1
ATOM 2003 O O . ARG A 1 257 ? 7.404 11.027 -21.975 1.00 82.12 257 ARG A O 1
ATOM 2010 N N . ALA A 1 258 ? 7.222 9.972 -20.004 1.00 80.06 258 ALA A N 1
ATOM 2011 C CA . ALA A 1 258 ? 8.507 10.427 -19.478 1.00 80.06 258 ALA A CA 1
ATOM 2012 C C . ALA A 1 258 ? 9.680 9.820 -20.255 1.00 80.06 258 ALA A C 1
ATOM 2014 O O . ALA A 1 258 ? 10.610 10.544 -20.607 1.00 80.06 258 ALA A O 1
ATOM 2015 N N . PHE A 1 259 ? 9.594 8.531 -20.600 1.00 81.56 259 PHE A N 1
ATOM 2016 C CA . PHE A 1 259 ? 10.568 7.867 -21.455 1.00 81.56 259 PHE A CA 1
ATOM 2017 C C . PHE A 1 259 ? 10.717 8.611 -22.785 1.00 81.56 259 PHE A C 1
ATOM 2019 O O . PHE A 1 259 ? 11.802 9.107 -23.071 1.00 81.56 259 PHE A O 1
ATOM 2026 N N . TYR A 1 260 ? 9.635 8.812 -23.542 1.00 83.12 260 TYR A N 1
ATOM 2027 C CA . TYR A 1 260 ? 9.729 9.481 -24.846 1.00 83.12 260 TYR A CA 1
ATOM 2028 C C . TYR A 1 260 ? 10.138 10.959 -24.752 1.00 83.12 260 TYR A C 1
ATOM 2030 O O . TYR A 1 260 ? 10.921 11.417 -25.575 1.00 83.12 260 TYR A O 1
ATOM 2038 N N . ARG A 1 261 ? 9.722 11.691 -23.707 1.00 83.19 261 ARG A N 1
ATOM 2039 C CA . ARG A 1 261 ? 10.227 13.057 -23.448 1.00 83.19 261 ARG A CA 1
ATOM 2040 C C . ARG A 1 261 ? 11.724 13.095 -23.131 1.00 83.19 261 ARG A C 1
ATOM 2042 O O . ARG A 1 261 ? 12.376 14.105 -23.372 1.00 83.19 261 ARG A O 1
ATOM 2049 N N . SER A 1 262 ? 12.262 12.032 -22.538 1.00 80.06 262 SER A N 1
ATOM 2050 C CA . SER A 1 262 ? 13.687 11.947 -22.200 1.00 80.06 262 SER A CA 1
ATOM 2051 C C . SER A 1 262 ? 14.559 11.490 -23.371 1.00 80.06 262 SER A C 1
ATOM 2053 O O . SER A 1 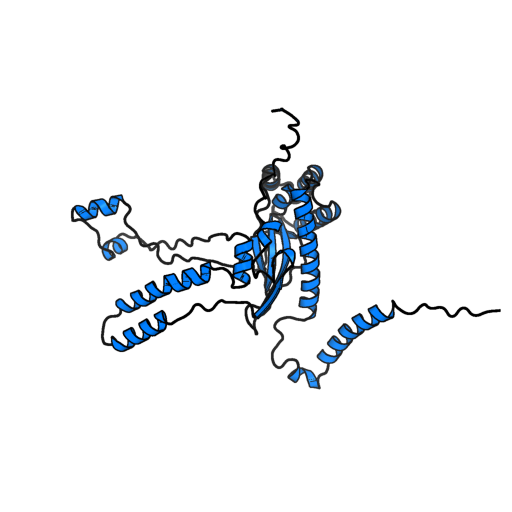262 ? 15.743 11.807 -23.363 1.00 80.06 262 SER A O 1
ATOM 2055 N N . VAL A 1 263 ? 13.995 10.823 -24.389 1.00 80.44 263 VAL A N 1
ATOM 2056 C CA . VAL A 1 263 ? 14.720 10.441 -25.618 1.00 80.44 263 VAL A CA 1
ATOM 2057 C C . VAL A 1 263 ? 15.320 11.677 -26.291 1.00 80.44 263 VAL A C 1
ATOM 2059 O O . VAL A 1 263 ? 16.516 11.702 -26.557 1.00 80.44 263 VAL A O 1
ATOM 2062 N N . GLU A 1 264 ? 14.531 12.736 -26.499 1.00 75.88 264 GLU A N 1
ATOM 2063 C CA . GLU A 1 264 ? 15.022 13.973 -27.127 1.00 75.88 264 GLU A CA 1
ATOM 2064 C C . GLU A 1 264 ? 16.160 14.620 -26.333 1.00 75.88 264 GLU A C 1
ATOM 2066 O O . GLU A 1 264 ? 17.140 15.071 -26.923 1.00 75.88 264 GLU A O 1
ATOM 2071 N N . LYS A 1 265 ? 16.065 14.608 -24.997 1.00 75.25 265 LYS A N 1
ATOM 2072 C CA . LYS A 1 265 ? 17.124 15.116 -24.118 1.00 75.25 265 LYS A CA 1
ATOM 2073 C C . LYS A 1 265 ? 18.403 14.288 -24.229 1.00 75.25 265 LYS A C 1
ATOM 2075 O O . LYS A 1 265 ? 19.449 14.867 -24.469 1.00 75.25 265 LYS A O 1
ATOM 2080 N N . ARG A 1 266 ? 18.323 12.953 -24.163 1.00 71.88 266 ARG A N 1
ATOM 2081 C CA . ARG A 1 266 ? 19.504 12.078 -24.310 1.00 71.88 266 ARG A CA 1
ATOM 2082 C C . ARG A 1 266 ? 20.177 12.246 -25.676 1.00 71.88 266 ARG A C 1
ATOM 2084 O O . ARG A 1 266 ? 21.395 12.343 -25.763 1.00 71.88 266 ARG A O 1
ATOM 2091 N N . VAL A 1 267 ? 19.386 12.374 -26.744 1.00 74.62 267 VAL A N 1
ATOM 2092 C CA . VAL A 1 267 ? 19.885 12.681 -28.098 1.00 74.62 267 VAL A CA 1
ATOM 2093 C C . VAL A 1 267 ? 20.608 14.035 -28.143 1.00 74.62 267 VAL A C 1
ATOM 2095 O O . VAL A 1 267 ? 21.630 14.148 -28.823 1.00 74.62 267 VAL A O 1
ATOM 2098 N N . GLN A 1 268 ? 20.098 15.053 -27.440 1.00 68.62 268 GLN A N 1
ATOM 2099 C CA . GLN A 1 268 ? 20.755 16.359 -27.290 1.00 68.62 268 GLN A CA 1
ATOM 2100 C C . GLN A 1 268 ? 22.011 16.294 -26.412 1.00 68.62 268 GLN A C 1
ATOM 2102 O O . GLN A 1 268 ? 22.985 16.970 -26.717 1.00 68.62 268 GLN A O 1
ATOM 2107 N N . ASP A 1 269 ? 22.050 15.467 -25.369 1.00 69.62 269 ASP A N 1
ATOM 2108 C CA . ASP A 1 269 ? 23.236 15.320 -24.514 1.00 69.62 269 ASP A CA 1
ATOM 2109 C C . ASP A 1 269 ? 24.431 14.762 -25.314 1.00 69.62 269 ASP A C 1
ATOM 2111 O O . ASP A 1 269 ? 25.570 15.199 -25.141 1.00 69.62 269 ASP A O 1
ATOM 2115 N N . HIS A 1 270 ? 24.165 13.907 -26.309 1.00 67.56 270 HIS A N 1
ATOM 2116 C CA . HIS A 1 270 ? 25.161 13.456 -27.287 1.00 67.56 270 HIS A CA 1
ATOM 2117 C C . HIS A 1 270 ? 25.637 14.554 -28.274 1.00 67.56 270 HIS A C 1
ATOM 2119 O O . HIS A 1 270 ? 26.431 14.255 -29.168 1.00 67.56 270 HIS A O 1
ATOM 2125 N N . TRP A 1 271 ? 25.159 15.807 -28.206 1.00 60.28 271 TRP A N 1
ATOM 2126 C CA . TRP A 1 271 ? 25.673 16.923 -29.030 1.00 60.28 271 TRP A CA 1
ATOM 2127 C C . TRP A 1 271 ? 26.948 17.568 -28.499 1.00 60.28 271 TRP A C 1
ATOM 2129 O O . TRP A 1 271 ? 27.712 18.096 -29.303 1.00 60.28 271 TRP A O 1
ATOM 2139 N N . PHE A 1 272 ? 27.191 17.526 -27.190 1.00 57.28 272 PHE A N 1
ATOM 2140 C CA . PHE A 1 272 ? 28.248 18.323 -26.557 1.00 57.28 272 PHE A CA 1
ATOM 2141 C C . PHE A 1 272 ? 29.555 17.557 -26.298 1.00 57.28 272 PHE A C 1
ATOM 2143 O O . PHE A 1 272 ? 30.464 18.101 -25.676 1.00 57.28 272 PHE A O 1
ATOM 2150 N N . VAL A 1 273 ? 29.678 16.317 -26.779 1.00 56.72 273 VAL A N 1
ATOM 2151 C CA . VAL A 1 273 ? 30.922 15.540 -26.671 1.00 56.72 273 VAL A CA 1
ATOM 2152 C C . VAL A 1 273 ? 31.860 15.964 -27.805 1.00 56.72 273 VAL A C 1
ATOM 2154 O O . VAL A 1 273 ? 31.599 15.691 -28.976 1.00 56.72 273 VAL A O 1
ATOM 2157 N N . GLY A 1 274 ? 32.908 16.715 -27.464 1.00 45.72 274 GLY A N 1
ATOM 2158 C CA . GLY A 1 274 ? 33.907 17.199 -28.416 1.00 45.72 274 GLY A CA 1
ATOM 2159 C C . GLY A 1 274 ? 34.890 16.108 -28.851 1.00 45.72 274 GLY A C 1
ATOM 2160 O O . GLY A 1 274 ? 35.339 15.321 -28.027 1.00 45.72 274 GLY A O 1
ATOM 2161 N N . GLY A 1 275 ? 35.262 16.129 -30.137 1.00 50.78 275 GLY A N 1
ATOM 2162 C CA . GLY A 1 275 ? 36.417 15.407 -30.690 1.00 50.78 275 GLY A CA 1
ATOM 2163 C C . GLY A 1 275 ? 36.130 14.014 -31.274 1.00 50.78 275 GLY A C 1
ATOM 2164 O O . GLY A 1 275 ? 35.515 13.177 -30.630 1.00 50.78 275 GLY A O 1
ATOM 2165 N N . ALA A 1 276 ? 36.600 13.798 -32.511 1.00 48.62 276 ALA A N 1
ATOM 2166 C CA . ALA A 1 276 ? 36.830 12.540 -33.254 1.00 48.62 276 ALA A CA 1
ATOM 2167 C C . ALA A 1 276 ? 35.716 11.467 -33.411 1.00 48.62 276 ALA A C 1
ATOM 2169 O O . ALA A 1 276 ? 35.784 10.687 -34.353 1.00 48.62 276 ALA A O 1
ATOM 2170 N N . GLU A 1 277 ? 34.645 11.446 -32.616 1.00 57.25 277 GLU A N 1
ATOM 2171 C CA . GLU A 1 277 ? 33.638 10.364 -32.619 1.00 57.25 277 GLU A CA 1
ATOM 2172 C C . GLU A 1 277 ? 32.329 10.690 -33.375 1.00 57.25 277 GLU A C 1
ATOM 2174 O O . GLU A 1 277 ? 31.251 10.220 -33.013 1.00 57.25 277 GLU A O 1
ATOM 2179 N N . ARG A 1 278 ? 32.360 11.500 -34.443 1.00 63.88 278 ARG A N 1
ATOM 2180 C CA . ARG A 1 278 ? 31.119 11.928 -35.136 1.00 63.88 278 ARG A CA 1
ATOM 2181 C C . ARG A 1 278 ? 30.247 10.765 -35.623 1.00 63.88 278 ARG A C 1
ATOM 2183 O O . ARG A 1 278 ? 29.024 10.860 -35.518 1.00 63.88 278 ARG A O 1
ATOM 2190 N N . GLU A 1 279 ? 30.852 9.693 -36.132 1.00 65.19 279 GLU A N 1
ATOM 2191 C CA . GLU A 1 279 ? 30.115 8.502 -36.568 1.00 65.19 279 GLU A CA 1
ATOM 2192 C C . GLU A 1 279 ? 29.555 7.720 -35.380 1.00 65.19 279 GLU A C 1
ATOM 2194 O O . GLU A 1 279 ? 28.344 7.548 -35.326 1.00 65.19 279 GLU A O 1
ATOM 2199 N N . SER A 1 280 ? 30.378 7.390 -34.374 1.00 71.31 280 SER A N 1
ATOM 2200 C CA . SER A 1 280 ? 29.958 6.795 -33.083 1.00 71.31 280 SER A CA 1
ATOM 2201 C C . SER A 1 280 ? 28.752 7.525 -32.473 1.00 71.31 280 SER A C 1
ATOM 2203 O O . SER A 1 280 ? 27.755 6.916 -32.081 1.00 71.31 280 SER A O 1
ATOM 2205 N N . ILE A 1 281 ? 28.805 8.858 -32.451 1.00 70.69 281 ILE A N 1
ATOM 2206 C CA . ILE A 1 281 ? 27.748 9.719 -31.923 1.00 70.69 281 ILE A CA 1
ATOM 2207 C C . ILE A 1 281 ? 26.490 9.661 -32.801 1.00 70.69 281 ILE A C 1
ATOM 2209 O O . ILE A 1 281 ? 25.374 9.659 -32.276 1.00 70.69 281 ILE A O 1
ATOM 2213 N N . LYS A 1 282 ? 26.633 9.615 -34.131 1.00 74.88 282 LYS A N 1
ATOM 2214 C CA . LYS A 1 282 ? 25.504 9.480 -35.063 1.00 74.88 282 LYS A CA 1
ATOM 2215 C C . LYS A 1 282 ? 24.792 8.139 -34.867 1.00 74.88 282 LYS A C 1
ATOM 2217 O O . LYS A 1 282 ? 23.563 8.140 -34.783 1.00 74.88 282 LYS A O 1
ATOM 2222 N N . THR A 1 283 ? 25.538 7.045 -34.710 1.00 77.94 283 THR A N 1
ATOM 2223 C CA . THR A 1 283 ? 24.994 5.704 -34.445 1.00 77.94 283 THR A CA 1
ATOM 2224 C C . THR A 1 283 ? 24.257 5.668 -33.107 1.00 77.94 283 THR A C 1
ATOM 2226 O O . THR A 1 283 ? 23.070 5.353 -33.085 1.00 77.94 283 THR A O 1
ATOM 2229 N N . LYS A 1 284 ? 24.876 6.155 -32.020 1.00 77.56 284 LYS A N 1
ATOM 2230 C CA . LYS A 1 284 ? 24.250 6.239 -30.681 1.00 77.56 284 LYS A CA 1
ATOM 2231 C C . LYS A 1 284 ? 22.960 7.068 -30.669 1.00 77.56 284 LYS A C 1
ATOM 2233 O O . LYS A 1 284 ? 21.979 6.716 -30.017 1.00 77.56 284 LYS A O 1
ATOM 2238 N N . ARG A 1 285 ? 22.906 8.172 -31.427 1.00 75.56 285 ARG A N 1
ATOM 2239 C CA . ARG A 1 285 ? 21.674 8.973 -31.578 1.00 75.56 285 ARG A CA 1
ATOM 2240 C C . ARG A 1 285 ? 20.580 8.218 -32.322 1.00 75.56 285 ARG A C 1
ATOM 2242 O O . ARG A 1 285 ? 19.405 8.377 -31.993 1.00 75.56 285 ARG A O 1
ATOM 2249 N N . GLN A 1 286 ? 20.947 7.462 -33.352 1.00 80.94 286 GLN A N 1
ATOM 2250 C CA . GLN A 1 286 ? 20.001 6.654 -34.112 1.00 80.94 286 GLN A CA 1
ATOM 2251 C C . GLN A 1 286 ? 19.458 5.511 -33.247 1.00 80.94 286 GLN A C 1
ATOM 2253 O O . GLN A 1 286 ? 18.245 5.320 -33.202 1.00 80.94 286 GLN A O 1
ATOM 2258 N N . GLU A 1 287 ? 20.319 4.856 -32.470 1.00 83.69 287 GLU A N 1
ATOM 2259 C CA . GLU A 1 287 ? 19.948 3.846 -31.474 1.00 83.69 287 GLU A CA 1
ATOM 2260 C C . GLU A 1 287 ? 18.962 4.400 -30.431 1.00 83.69 287 GLU A C 1
ATOM 2262 O O . GLU A 1 287 ? 17.884 3.836 -30.237 1.00 83.69 287 GLU A O 1
ATOM 2267 N N . GLU A 1 288 ? 19.255 5.553 -29.816 1.00 81.88 288 GLU A N 1
ATOM 2268 C CA . GLU A 1 288 ? 18.363 6.177 -28.826 1.00 81.88 288 GLU A CA 1
ATOM 2269 C C . GLU A 1 288 ? 17.006 6.601 -29.416 1.00 81.88 288 GLU A C 1
ATOM 2271 O O . GLU A 1 288 ? 15.981 6.493 -28.740 1.00 81.88 288 GLU A O 1
ATOM 2276 N N . ARG A 1 289 ? 16.962 7.044 -30.682 1.00 80.25 289 ARG A N 1
ATOM 2277 C CA . ARG A 1 289 ? 15.707 7.408 -31.373 1.00 80.25 289 ARG A CA 1
ATOM 2278 C C . ARG A 1 289 ? 14.838 6.202 -31.715 1.00 80.25 289 ARG A C 1
ATOM 2280 O O . ARG A 1 289 ? 13.613 6.319 -31.716 1.00 80.25 289 ARG A O 1
ATOM 2287 N N . VAL A 1 290 ? 15.458 5.068 -32.034 1.00 86.69 290 VAL A N 1
ATOM 2288 C CA . VAL A 1 290 ? 14.746 3.824 -32.357 1.00 86.69 290 VAL A CA 1
ATOM 2289 C C . VAL A 1 290 ? 14.279 3.112 -31.083 1.00 86.69 290 VAL A C 1
ATOM 2291 O O . VAL A 1 290 ? 13.286 2.380 -31.119 1.00 86.69 290 VAL A O 1
ATOM 2294 N N . ARG A 1 291 ? 14.926 3.378 -29.940 1.00 84.62 291 ARG A N 1
ATOM 2295 C CA . ARG A 1 291 ? 14.587 2.781 -28.646 1.00 84.62 291 ARG A CA 1
ATOM 2296 C C . ARG A 1 291 ? 13.109 2.981 -28.302 1.00 84.62 291 ARG A C 1
ATOM 2298 O O . ARG A 1 291 ? 12.582 4.095 -28.238 1.00 84.62 291 ARG A O 1
ATOM 2305 N N . ARG A 1 292 ? 12.419 1.871 -28.047 1.00 85.56 292 ARG A N 1
ATOM 2306 C CA . ARG A 1 292 ? 11.014 1.863 -27.629 1.00 85.56 292 ARG A CA 1
ATOM 2307 C C . ARG A 1 292 ? 10.909 1.752 -26.112 1.00 85.56 292 ARG A C 1
ATOM 2309 O O . ARG A 1 292 ? 11.815 1.256 -25.450 1.00 85.56 292 ARG A O 1
ATOM 2316 N N . PHE A 1 293 ? 9.810 2.276 -25.571 1.00 82.38 293 PHE A N 1
ATOM 2317 C CA . PHE A 1 293 ? 9.505 2.126 -24.156 1.00 82.38 293 PHE A CA 1
ATOM 2318 C C . PHE A 1 293 ? 9.150 0.670 -23.878 1.00 82.38 293 PHE A C 1
ATOM 2320 O O . PHE A 1 293 ? 8.226 0.147 -24.501 1.00 82.38 293 PHE A O 1
ATOM 2327 N N . ASP A 1 294 ? 9.850 0.072 -22.924 1.00 80.44 294 ASP A N 1
ATOM 2328 C CA . ASP A 1 294 ? 9.551 -1.259 -22.419 1.00 80.44 294 ASP A CA 1
ATOM 2329 C C . ASP A 1 294 ? 8.768 -1.135 -21.098 1.00 80.44 294 ASP A C 1
ATOM 2331 O O . ASP A 1 294 ? 9.303 -0.604 -20.112 1.00 80.44 294 ASP A O 1
ATOM 2335 N N . PRO A 1 295 ? 7.472 -1.497 -21.070 1.00 78.56 295 PRO A N 1
ATOM 2336 C CA . PRO A 1 295 ? 6.689 -1.442 -19.848 1.00 78.56 295 PRO A CA 1
ATOM 2337 C C . PRO A 1 295 ? 7.185 -2.501 -18.861 1.00 78.56 295 PRO A C 1
ATOM 2339 O O . PRO A 1 295 ? 7.189 -3.689 -19.156 1.00 78.56 295 PRO A O 1
ATOM 2342 N N . LYS A 1 296 ? 7.520 -2.073 -17.640 1.00 79.94 296 LYS A N 1
ATOM 2343 C CA . LYS A 1 296 ? 7.821 -2.979 -16.522 1.00 79.94 296 LYS A CA 1
ATOM 2344 C C . LYS A 1 296 ? 6.531 -3.619 -16.000 1.00 79.94 296 LYS A C 1
ATOM 2346 O O . LYS A 1 296 ? 5.987 -3.180 -14.990 1.00 79.94 296 LYS A O 1
ATOM 2351 N N . VAL A 1 297 ? 6.003 -4.580 -16.750 1.00 82.00 297 VAL A N 1
ATOM 2352 C CA . VAL A 1 297 ? 4.848 -5.391 -16.351 1.00 82.00 297 VAL A CA 1
ATOM 2353 C C . VAL A 1 297 ? 5.339 -6.463 -15.373 1.00 82.00 297 VAL A C 1
ATOM 2355 O O . VAL A 1 297 ? 6.377 -7.068 -15.638 1.00 82.00 297 VAL A O 1
ATOM 2358 N N . PRO A 1 298 ? 4.642 -6.693 -14.249 1.00 84.56 298 PRO A N 1
ATOM 2359 C CA . PRO A 1 298 ? 5.018 -7.748 -13.316 1.00 84.56 298 PRO A CA 1
ATOM 2360 C C . PRO A 1 298 ? 4.939 -9.126 -13.983 1.00 84.56 298 PRO A C 1
ATOM 2362 O O . PRO A 1 298 ? 4.077 -9.361 -14.829 1.00 84.56 298 PRO A O 1
ATOM 2365 N N . HIS A 1 299 ? 5.824 -10.039 -13.580 1.00 84.19 299 HIS A N 1
ATOM 2366 C CA . HIS A 1 299 ? 5.843 -11.417 -14.071 1.00 84.19 299 HIS A CA 1
ATOM 2367 C C . HIS A 1 299 ? 4.573 -12.179 -13.676 1.00 84.19 299 HIS A C 1
ATOM 2369 O O . HIS A 1 299 ? 3.970 -12.861 -14.501 1.00 84.19 299 HIS A O 1
ATOM 2375 N N . ALA A 1 300 ? 4.154 -12.015 -12.423 1.00 84.81 300 ALA A N 1
ATOM 2376 C CA . ALA A 1 300 ? 2.941 -12.595 -11.867 1.00 84.81 300 ALA A CA 1
ATOM 2377 C C . ALA A 1 300 ? 2.277 -11.595 -10.916 1.00 84.81 300 ALA A C 1
ATOM 2379 O O . ALA A 1 300 ? 2.953 -10.757 -10.314 1.00 84.81 300 ALA A O 1
ATOM 2380 N N . PHE A 1 301 ? 0.957 -11.660 -10.775 1.00 88.25 301 PHE A N 1
ATOM 2381 C CA . PHE A 1 301 ? 0.213 -10.828 -9.833 1.00 88.25 301 PHE A CA 1
ATOM 2382 C C . PHE A 1 301 ? -1.078 -11.519 -9.403 1.00 88.25 301 PHE A C 1
ATOM 2384 O O . PHE A 1 301 ? -1.703 -12.225 -10.190 1.00 88.25 301 PHE A O 1
ATOM 2391 N N . ASP A 1 302 ? -1.484 -11.258 -8.167 1.00 89.19 302 ASP A N 1
ATOM 2392 C CA . ASP A 1 302 ? -2.803 -11.583 -7.637 1.00 89.19 302 ASP A CA 1
ATOM 2393 C C . ASP A 1 302 ? -3.288 -10.360 -6.854 1.00 89.19 302 ASP A C 1
ATOM 2395 O O . ASP A 1 302 ? -2.705 -9.984 -5.839 1.00 89.19 302 ASP A O 1
ATOM 2399 N N . LEU A 1 303 ? -4.288 -9.660 -7.384 1.00 87.94 303 LEU A N 1
ATOM 2400 C CA . LEU A 1 303 ? -4.849 -8.449 -6.785 1.00 87.94 303 LEU A CA 1
ATOM 2401 C C . LEU A 1 303 ? -6.309 -8.705 -6.439 1.00 87.94 303 LEU A C 1
ATOM 2403 O O . LEU A 1 303 ? -7.020 -9.358 -7.202 1.00 87.94 303 LEU A O 1
ATOM 2407 N N . ALA A 1 304 ? -6.777 -8.098 -5.351 1.00 88.44 304 ALA A N 1
ATOM 2408 C CA . ALA A 1 304 ? -8.180 -8.114 -4.981 1.00 88.44 304 ALA A CA 1
ATOM 2409 C C . ALA A 1 304 ? -9.041 -7.685 -6.193 1.00 88.44 304 ALA A C 1
ATOM 2411 O O . ALA A 1 304 ? -8.821 -6.592 -6.738 1.00 88.44 304 ALA A O 1
ATOM 2412 N N . PRO A 1 305 ? -10.024 -8.504 -6.619 1.00 84.75 305 PRO A N 1
ATOM 2413 C CA . PRO A 1 305 ? -10.848 -8.255 -7.806 1.00 84.75 305 PRO A CA 1
ATOM 2414 C C . PRO A 1 305 ? -11.516 -6.877 -7.834 1.00 84.75 305 PRO A C 1
ATOM 2416 O O . PRO A 1 305 ? -11.751 -6.297 -8.891 1.00 84.75 305 PRO A O 1
ATOM 2419 N N . CYS A 1 306 ? -11.793 -6.309 -6.662 1.00 83.38 306 CYS A N 1
ATOM 2420 C CA . CYS A 1 306 ? -12.384 -4.987 -6.527 1.00 83.38 306 CYS A CA 1
ATOM 2421 C C . CYS A 1 306 ? -11.465 -3.841 -7.013 1.00 83.38 306 CYS A C 1
ATOM 2423 O O . CYS A 1 306 ? -11.950 -2.761 -7.362 1.00 83.38 306 CYS A O 1
ATOM 2425 N N . LEU A 1 307 ? -10.147 -4.061 -7.081 1.00 85.69 307 LEU A N 1
ATOM 2426 C CA . LEU A 1 307 ? -9.141 -3.045 -7.412 1.00 85.69 307 LEU A CA 1
ATOM 2427 C C . LEU A 1 307 ? -8.727 -3.041 -8.882 1.00 85.69 307 LEU A C 1
ATOM 2429 O O . LEU A 1 307 ? -8.211 -2.020 -9.361 1.00 85.69 307 LEU A O 1
ATOM 2433 N N . TRP A 1 308 ? -8.933 -4.151 -9.588 1.00 87.38 308 TRP A N 1
ATOM 2434 C CA . TRP A 1 308 ? -8.454 -4.358 -10.949 1.00 87.38 308 TRP A CA 1
ATOM 2435 C C . TRP A 1 308 ? -9.539 -4.962 -11.837 1.00 87.38 308 TRP A C 1
ATOM 2437 O O . TRP A 1 308 ? -10.090 -6.011 -11.532 1.00 87.38 308 TRP A O 1
ATOM 2447 N N . ASP A 1 309 ? -9.821 -4.304 -12.962 1.00 83.88 309 ASP A N 1
ATOM 2448 C CA . ASP A 1 309 ? -10.716 -4.822 -13.997 1.00 83.88 309 ASP A CA 1
ATOM 2449 C C . ASP A 1 309 ? -9.865 -5.557 -15.051 1.00 83.88 309 ASP A C 1
ATOM 2451 O O . ASP A 1 309 ? -9.208 -4.883 -15.857 1.00 83.88 309 ASP A O 1
ATOM 2455 N N . PRO A 1 310 ? -9.827 -6.906 -15.065 1.00 80.88 310 PRO A N 1
ATOM 2456 C CA . PRO A 1 310 ? -8.994 -7.653 -16.006 1.00 80.88 310 PRO A CA 1
ATOM 2457 C C . PRO A 1 310 ? -9.473 -7.495 -17.453 1.00 80.88 310 PRO A C 1
ATOM 2459 O O . PRO A 1 310 ? -8.650 -7.500 -18.364 1.00 80.88 310 PRO A O 1
ATOM 2462 N N . VAL A 1 311 ? -10.778 -7.284 -17.666 1.00 82.81 311 VAL A N 1
ATOM 2463 C CA . VAL A 1 311 ? -11.374 -7.124 -19.001 1.00 82.81 311 VAL A CA 1
ATOM 2464 C C . VAL A 1 311 ? -10.991 -5.773 -19.593 1.00 82.81 311 VAL A C 1
ATOM 2466 O O . VAL A 1 311 ? -10.595 -5.680 -20.753 1.00 82.81 311 VAL A O 1
ATOM 2469 N N . ARG A 1 312 ? -11.085 -4.704 -18.795 1.00 80.44 312 ARG A N 1
ATOM 2470 C CA . ARG A 1 312 ? -10.740 -3.347 -19.251 1.00 80.44 312 ARG A CA 1
ATOM 2471 C C . ARG A 1 312 ? -9.262 -2.997 -19.097 1.00 80.44 312 ARG A C 1
ATOM 2473 O O . ARG A 1 312 ? -8.844 -1.955 -19.600 1.00 80.44 312 ARG A O 1
ATOM 2480 N N . GLY A 1 313 ? -8.489 -3.808 -18.377 1.00 82.19 313 GLY A N 1
ATOM 2481 C CA . GLY A 1 313 ? -7.065 -3.591 -18.127 1.00 82.19 313 GLY A CA 1
ATOM 2482 C C . GLY A 1 313 ? -6.759 -2.282 -17.394 1.00 82.19 313 GLY A C 1
ATOM 2483 O O . GLY A 1 313 ? -5.787 -1.608 -17.743 1.00 82.19 313 GLY A O 1
ATOM 2484 N N . ARG A 1 314 ? -7.602 -1.890 -16.427 1.00 83.25 314 ARG A N 1
ATOM 2485 C CA . ARG A 1 314 ? -7.472 -0.625 -15.678 1.00 83.25 314 ARG A CA 1
ATOM 2486 C C . ARG A 1 314 ? -7.829 -0.777 -14.203 1.00 83.25 314 ARG A C 1
ATOM 2488 O O . ARG A 1 314 ? -8.679 -1.594 -13.846 1.00 83.25 314 ARG A O 1
ATOM 2495 N N . SER A 1 315 ? -7.257 0.080 -13.359 1.00 86.44 315 SER A N 1
ATOM 2496 C CA . SER A 1 315 ? -7.594 0.097 -11.939 1.00 86.44 315 SER A CA 1
ATOM 2497 C C . SER A 1 315 ? -8.991 0.665 -11.653 1.00 86.44 315 SER A C 1
ATOM 2499 O O . SER A 1 315 ? -9.410 1.687 -12.204 1.00 86.44 315 SER A O 1
ATOM 2501 N N . LEU A 1 316 ? -9.688 0.024 -10.712 1.00 87.38 316 LEU A N 1
ATOM 2502 C CA . LEU A 1 316 ? -10.936 0.483 -10.096 1.00 87.38 316 LEU A CA 1
ATOM 2503 C C . LEU A 1 316 ? -10.731 1.000 -8.662 1.00 87.38 316 LEU A C 1
ATOM 2505 O O . LEU A 1 316 ? -11.691 1.412 -8.012 1.00 87.38 316 LEU A O 1
ATOM 2509 N N . ALA A 1 317 ? -9.488 1.038 -8.175 1.00 85.38 317 ALA A N 1
ATOM 2510 C CA . ALA A 1 317 ? -9.172 1.257 -6.765 1.00 85.38 317 ALA A CA 1
ATOM 2511 C C . ALA A 1 317 ? -9.669 2.602 -6.205 1.00 85.38 317 ALA A C 1
ATOM 2513 O O . ALA A 1 317 ? -10.003 2.690 -5.028 1.00 85.38 317 ALA A O 1
ATOM 2514 N N . ASN A 1 318 ? -9.804 3.642 -7.037 1.00 84.00 318 ASN A N 1
ATOM 2515 C CA . ASN A 1 318 ? -10.364 4.928 -6.597 1.00 84.00 318 ASN A CA 1
ATOM 2516 C C . ASN A 1 318 ? -11.837 4.839 -6.160 1.00 84.00 318 ASN A C 1
ATOM 2518 O O . ASN A 1 318 ? -12.275 5.688 -5.396 1.00 84.00 318 ASN A O 1
ATOM 2522 N N . ARG A 1 319 ? -12.610 3.844 -6.618 1.00 81.69 319 ARG A N 1
ATOM 2523 C CA . ARG A 1 319 ? -14.001 3.654 -6.159 1.00 81.69 319 ARG A CA 1
ATOM 2524 C C . ARG A 1 319 ? -14.054 3.232 -4.688 1.00 81.69 319 ARG A C 1
ATOM 2526 O O . ARG A 1 319 ? -14.936 3.648 -3.941 1.00 81.69 319 ARG A O 1
ATOM 2533 N N . TRP A 1 320 ? -13.062 2.449 -4.285 1.00 83.81 320 TRP A N 1
ATOM 2534 C CA . TRP A 1 320 ? -12.965 1.844 -2.963 1.00 83.81 320 T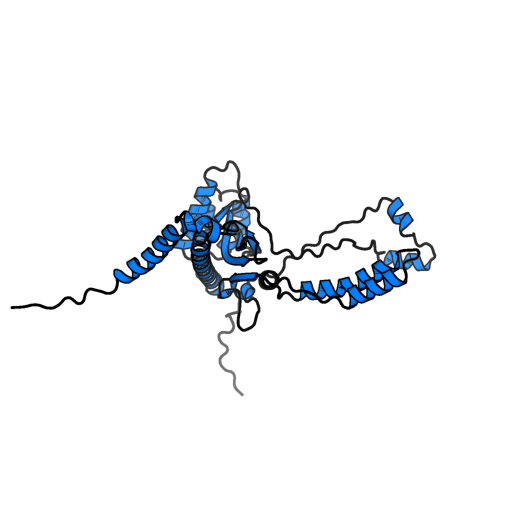RP A CA 1
ATOM 2535 C C . TRP A 1 320 ? -12.199 2.736 -1.990 1.00 83.81 320 TRP A C 1
ATOM 2537 O O . TRP A 1 320 ? -12.656 2.990 -0.884 1.00 83.81 320 TRP A O 1
ATOM 2547 N N . LEU A 1 321 ? -11.067 3.277 -2.438 1.00 81.62 321 LEU A N 1
ATOM 2548 C CA . LEU A 1 321 ? -10.097 3.968 -1.589 1.00 81.62 321 LEU A CA 1
ATOM 2549 C C . LEU A 1 321 ? -9.934 5.461 -1.928 1.00 81.62 321 LEU A C 1
ATOM 2551 O O . LEU A 1 321 ? -9.155 6.159 -1.285 1.00 81.62 321 LEU A O 1
ATOM 2555 N N . GLY A 1 322 ? -10.608 5.969 -2.964 1.00 72.62 322 GLY A N 1
ATOM 2556 C CA . GLY A 1 322 ? -10.479 7.366 -3.387 1.00 72.62 322 GLY A CA 1
ATOM 2557 C C . GLY A 1 322 ? -10.997 8.361 -2.346 1.00 72.62 322 GLY A C 1
ATOM 2558 O O . GLY A 1 322 ? -11.851 8.032 -1.523 1.00 72.62 322 GLY A O 1
ATOM 2559 N N . LYS A 1 323 ? -10.491 9.604 -2.410 1.00 61.12 323 LYS A N 1
ATOM 2560 C CA . LYS A 1 323 ? -11.034 10.728 -1.631 1.00 61.12 323 LYS A CA 1
ATOM 2561 C C . LYS A 1 323 ? -12.523 10.840 -1.949 1.00 61.12 323 LYS A C 1
ATOM 2563 O O . LYS A 1 323 ? -12.857 10.844 -3.132 1.00 61.12 323 LYS A O 1
ATOM 25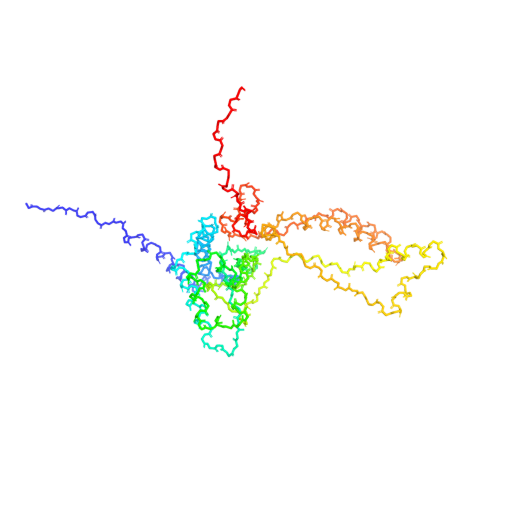68 N N . GLY A 1 324 ? -13.342 10.855 -0.894 1.00 48.47 324 GLY A N 1
ATOM 2569 C CA . GLY A 1 324 ? -14.794 10.686 -0.916 1.00 48.47 324 GLY A CA 1
ATOM 2570 C C . GLY A 1 324 ? -15.448 11.127 -2.217 1.00 48.47 324 GLY A C 1
ATOM 2571 O O . GLY A 1 324 ? -15.258 12.259 -2.666 1.00 48.47 324 GLY A O 1
ATOM 2572 N N . LEU A 1 325 ? -16.227 10.224 -2.818 1.00 34.75 325 LEU A N 1
ATOM 2573 C CA . LEU A 1 325 ? -17.250 10.663 -3.757 1.00 34.75 325 LEU A CA 1
ATOM 2574 C C . LEU A 1 325 ? -18.010 11.810 -3.074 1.00 34.75 325 LEU A C 1
ATOM 2576 O O . LEU A 1 325 ? -18.298 11.692 -1.877 1.00 34.75 325 LEU A O 1
ATOM 2580 N N . PRO A 1 326 ? -18.256 12.933 -3.774 1.00 35.56 326 PRO A N 1
ATOM 2581 C CA . PRO A 1 326 ? -19.041 14.010 -3.196 1.00 35.56 326 PRO A CA 1
ATOM 2582 C C . PRO A 1 326 ? -20.335 13.393 -2.682 1.00 35.56 326 PRO A C 1
ATOM 2584 O O . PRO A 1 326 ? -20.888 12.512 -3.352 1.00 35.56 326 PRO A O 1
ATOM 2587 N N . ALA A 1 327 ? -20.773 13.818 -1.495 1.00 35.03 327 ALA A N 1
ATOM 2588 C CA . ALA A 1 327 ? -22.111 13.519 -1.023 1.00 35.03 327 ALA A CA 1
ATOM 2589 C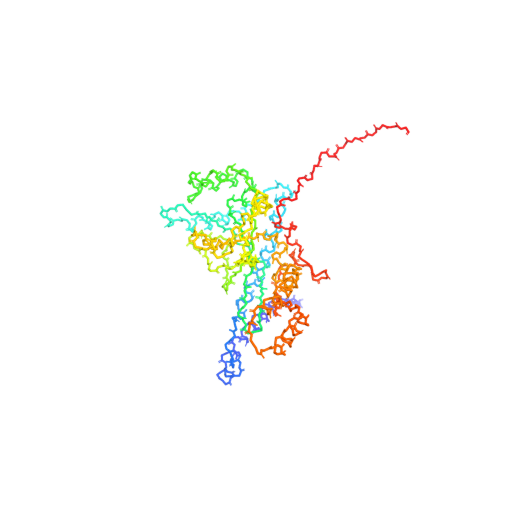 C . ALA A 1 327 ? -23.046 13.763 -2.210 1.00 35.03 327 ALA A C 1
ATOM 2591 O O . ALA A 1 327 ? -23.126 14.879 -2.724 1.00 35.03 327 ALA A O 1
ATOM 2592 N N . ARG A 1 328 ? -23.652 12.696 -2.743 1.00 32.00 328 ARG A N 1
ATOM 2593 C CA . ARG A 1 328 ? -24.799 12.878 -3.619 1.00 32.00 328 ARG A CA 1
ATOM 2594 C C . ARG A 1 328 ? -25.780 13.630 -2.742 1.00 32.00 328 ARG A C 1
ATOM 2596 O O . ARG A 1 328 ? -26.186 13.088 -1.721 1.00 32.00 328 ARG A O 1
ATOM 2603 N N . ASP A 1 329 ? -26.084 14.869 -3.095 1.00 33.09 329 ASP A N 1
ATOM 2604 C CA . ASP A 1 329 ? -27.208 15.584 -2.519 1.00 33.09 329 ASP A CA 1
ATOM 2605 C C . ASP A 1 329 ? -28.448 14.708 -2.733 1.00 33.09 329 ASP A C 1
ATOM 2607 O O . ASP A 1 329 ? -29.031 14.655 -3.814 1.00 33.09 329 ASP A O 1
ATOM 2611 N N . VAL A 1 330 ? -28.826 13.960 -1.694 1.00 36.69 330 VAL A N 1
ATOM 2612 C CA . VAL A 1 330 ? -30.092 13.215 -1.618 1.00 36.69 330 VAL A CA 1
ATOM 2613 C C . VAL A 1 330 ? -31.254 14.195 -1.348 1.00 36.69 330 VAL A C 1
ATOM 2615 O O . VAL A 1 330 ? -32.380 13.789 -1.098 1.00 36.69 330 VAL A O 1
ATOM 2618 N N . SER A 1 331 ? -31.023 15.508 -1.454 1.00 33.97 331 SER A N 1
ATOM 2619 C CA . SER A 1 331 ? -32.047 16.552 -1.355 1.00 33.97 331 SER A CA 1
ATOM 2620 C C . SER A 1 331 ? -32.818 16.805 -2.657 1.00 33.97 331 SER A C 1
ATOM 2622 O O . SER A 1 331 ? -33.665 17.690 -2.689 1.00 33.97 331 SER A O 1
ATOM 2624 N N . ALA A 1 332 ? -32.623 16.010 -3.713 1.00 33.81 332 ALA A N 1
ATOM 2625 C CA . ALA A 1 332 ? -33.533 15.994 -4.862 1.00 33.81 332 ALA A CA 1
ATOM 2626 C C . ALA A 1 332 ? -34.648 14.948 -4.676 1.00 33.81 332 ALA A C 1
ATOM 2628 O O . ALA A 1 332 ? -34.877 14.086 -5.523 1.00 33.81 332 ALA A O 1
ATOM 2629 N N . GLY A 1 333 ? -35.322 15.012 -3.529 1.00 34.22 333 GLY A N 1
ATOM 2630 C CA . GLY A 1 333 ? -36.649 14.449 -3.336 1.00 34.22 333 GLY A CA 1
ATOM 2631 C C . GLY A 1 333 ? -37.666 15.586 -3.349 1.00 34.22 333 GLY A C 1
ATOM 2632 O O . GLY A 1 333 ? -37.525 16.544 -2.598 1.00 34.22 333 GLY A O 1
ATOM 2633 N N . SER A 1 334 ? -38.707 15.436 -4.166 1.00 37.12 334 SER A N 1
ATOM 2634 C CA . SER A 1 334 ? -39.919 16.265 -4.231 1.00 37.12 334 SER A CA 1
ATOM 2635 C C . SER A 1 334 ? -39.803 17.650 -4.891 1.00 37.12 334 SER A C 1
ATOM 2637 O O . SER A 1 334 ? -39.554 18.682 -4.277 1.00 37.12 334 SER A O 1
ATOM 2639 N N . THR A 1 335 ? -40.153 17.694 -6.173 1.00 30.48 335 THR A N 1
ATOM 2640 C CA . THR A 1 335 ? -41.117 18.702 -6.625 1.00 30.48 335 THR A CA 1
ATOM 2641 C C . THR A 1 335 ? -42.078 17.999 -7.572 1.00 30.48 335 THR A C 1
ATOM 2643 O O . THR A 1 335 ? -41.822 17.840 -8.763 1.00 30.48 335 THR A O 1
ATOM 2646 N N . GLU A 1 336 ? -43.155 17.479 -6.989 1.00 36.03 336 GLU A N 1
ATOM 2647 C CA . GLU A 1 336 ? -44.392 17.243 -7.719 1.00 36.03 336 GLU A CA 1
ATOM 2648 C C . GLU A 1 336 ? -44.850 18.541 -8.392 1.00 36.03 336 GLU A C 1
ATOM 2650 O O . GLU A 1 336 ? -44.737 19.621 -7.818 1.00 36.03 336 GLU A O 1
ATOM 2655 N N . GLN A 1 337 ? -45.424 18.372 -9.583 1.00 37.88 337 GLN A N 1
ATOM 2656 C CA . GLN A 1 337 ? -46.491 19.193 -10.155 1.00 37.88 337 GLN A CA 1
ATOM 2657 C C . GLN A 1 337 ? -46.255 20.708 -10.262 1.00 37.88 337 GLN A C 1
ATOM 2659 O O . GLN A 1 337 ? -46.401 21.462 -9.303 1.00 37.88 337 GLN A O 1
ATOM 2664 N N . ARG A 1 338 ? -46.125 21.178 -11.509 1.00 30.19 338 ARG A N 1
ATOM 2665 C CA . ARG A 1 338 ? -46.902 22.325 -12.008 1.00 30.19 338 ARG A CA 1
ATOM 2666 C C . ARG A 1 338 ? -46.950 22.322 -13.539 1.00 30.19 338 ARG A C 1
ATOM 2668 O O . ARG A 1 338 ? -45.994 22.698 -14.201 1.00 30.19 338 ARG A O 1
ATOM 2675 N N . ASN A 1 339 ? -48.079 21.812 -14.028 1.00 34.12 339 ASN A N 1
ATOM 2676 C CA . ASN A 1 339 ? -48.867 22.204 -15.202 1.00 34.12 339 ASN A CA 1
ATOM 2677 C C . ASN A 1 339 ? -48.237 23.189 -16.201 1.00 34.12 339 ASN A C 1
ATOM 2679 O O . ASN A 1 339 ? -47.989 24.338 -15.836 1.00 34.12 339 ASN A O 1
ATOM 2683 N N . ALA A 1 340 ? -48.162 22.777 -17.469 1.00 37.47 340 ALA A N 1
ATOM 2684 C CA . ALA A 1 340 ? -48.878 23.364 -18.615 1.00 37.47 340 ALA A CA 1
ATOM 2685 C C . ALA A 1 340 ? -48.360 22.732 -19.912 1.00 37.47 340 ALA A C 1
ATOM 2687 O O . ALA A 1 340 ? -47.130 22.796 -20.137 1.00 37.47 340 ALA A O 1
#

Radius of gyration: 28.84 Å; chains: 1; bounding box: 86×102×64 Å

Secondary structure (DSSP, 8-state):
---------SSHHHHHHHHHHHHHHHHHTT-TTTHHHH-SS--SS-HHHHHHHHHHHHHHHHHHHHHHHHHHH---S-HHHHHHHHHHHHHHHTT-SS---EEEEEEEEEEESSTTSPPEEEEEEEEHHHHGGGS-HHHHHHHHHSTTT-SHHHHHHHHT-PPP--EEEEESS----SEEEGGG--S-B----EEE-S----PPPHHHHHHGGGT-PPPTTHHHHTT------EEE----HHHHHHHHTT--HHHHHHHHHHHHHHHHHTTS--SS-HHHHHHHHHHHHHPPP-----SEEEE-TTTEETTTTEE-HHHHHSS------TT---------